Protein AF-0000000080301074 (afdb_homodimer)

Solvent-accessible surface area (backbone atoms only — not comparable to full-atom values): 16314 Å² total; per-residue (Å²): 88,42,33,40,33,36,39,33,42,47,54,54,68,41,55,19,46,42,47,39,45,22,31,29,68,54,21,40,37,35,38,23,38,65,54,59,57,61,82,78,33,65,61,35,42,47,31,40,68,77,34,49,92,52,32,62,74,43,80,25,82,27,65,68,54,43,48,55,52,44,65,72,73,45,62,55,67,33,40,50,38,94,82,30,73,43,51,49,87,71,55,84,56,53,78,39,29,32,46,34,35,32,16,80,90,73,38,51,55,65,75,61,55,65,72,44,57,63,90,32,22,19,20,74,74,26,29,76,93,51,76,80,69,52,60,38,34,48,51,38,36,53,51,51,55,40,37,51,68,59,66,44,70,77,44,87,88,41,33,40,32,36,39,34,41,47,54,55,67,41,56,19,47,40,47,41,44,21,30,27,68,54,22,39,38,36,39,23,38,65,55,59,58,60,82,78,34,66,62,34,42,47,32,38,68,78,33,47,93,52,28,62,74,42,80,25,83,27,66,69,54,43,48,55,52,42,64,74,74,46,63,55,68,32,41,48,37,91,81,28,75,42,51,49,85,73,56,82,57,52,77,39,28,32,47,34,36,32,17,78,89,72,38,50,54,66,76,61,54,67,70,44,57,62,88,31,20,19,20,74,75,25,30,76,94,53,82,75,69,52,61,38,33,47,50,38,35,52,50,51,54,39,36,50,68,60,67,44,70,76,43,88

Sequence (312 aa):
MFRIVLVHPEIPPNTGNVIRLAANTGCALHLVEPLGFSMEDRLLQRAGLDYHEYAPVRRHADWAALRAEADRSGGRRFAFTTRGSRWATEVDWQAGDWLVFGSESAGLPEAVREDFAPDDRVRLPMRPGQRSLNLSNAVAVAVFDAWRRAGFEDAVMFRIVLVHPEIPPNTGNVIRLAANTGCALHLVEPLGFSMEDRLLQRAGLDYHEYAPVRRHADWAALRAEADRSGGRRFAFTTRGSRWATEVDWQAGDWLVFGSESAGLPEAVREDFAPDDRVRLPMRPGQRSLNLSNAVAVAVFDAWRRAGFEDAV

Organism: Piscinibacter sakaiensis (NCBI:txid1547922)

Structure (mmCIF, N/CA/C/O backbone):
data_AF-0000000080301074-model_v1
#
loop_
_entity.id
_entity.type
_entity.pdbx_description
1 polymer "tRNA (cytidine(34)-2'-O)-methyltransferase"
#
loop_
_atom_site.group_PDB
_atom_site.id
_atom_site.type_symbol
_atom_site.label_atom_id
_atom_site.label_alt_id
_atom_site.label_comp_id
_atom_site.label_asym_id
_atom_site.label_entity_id
_atom_site.label_seq_id
_atom_site.pdbx_PDB_ins_code
_atom_site.Cartn_x
_atom_site.Cartn_y
_atom_site.Cartn_z
_atom_site.occupancy
_atom_site.B_iso_or_equiv
_atom_site.auth_seq_id
_atom_site.auth_comp_id
_atom_site.auth_asym_id
_atom_site.auth_atom_id
_atom_site.pdbx_PDB_model_num
ATOM 1 N N . MET A 1 1 ? 8.305 -4.789 -16.891 1 86.44 1 MET A N 1
ATOM 2 C CA . MET A 1 1 ? 7.008 -4.734 -16.219 1 86.44 1 MET A CA 1
ATOM 3 C C . MET A 1 1 ? 6.812 -5.945 -15.32 1 86.44 1 MET A C 1
ATOM 5 O O . MET A 1 1 ? 7.301 -7.039 -15.617 1 86.44 1 MET A O 1
ATOM 9 N N . PHE A 1 2 ? 6.27 -5.816 -14.133 1 96 2 PHE A N 1
ATOM 10 C CA . PHE A 1 2 ? 6.055 -6.887 -13.164 1 96 2 PHE A CA 1
ATOM 11 C C . PHE A 1 2 ? 4.629 -7.422 -13.258 1 96 2 PHE A C 1
ATOM 13 O O . PHE A 1 2 ? 3.746 -6.758 -13.812 1 96 2 PHE A O 1
ATOM 20 N N . ARG A 1 3 ? 4.445 -8.68 -12.859 1 97.31 3 ARG A N 1
ATOM 21 C CA . ARG A 1 3 ? 3.141 -9.336 -12.875 1 97.31 3 ARG A CA 1
ATOM 22 C C . ARG A 1 3 ? 2.633 -9.57 -11.453 1 97.31 3 ARG A C 1
ATOM 24 O O . ARG A 1 3 ? 3.275 -10.266 -10.664 1 97.31 3 ARG A O 1
ATOM 31 N N . ILE A 1 4 ? 1.511 -8.992 -11.195 1 98.38 4 ILE A N 1
ATOM 32 C CA . ILE A 1 4 ? 0.86 -9.18 -9.906 1 98.38 4 ILE A CA 1
ATOM 33 C C . ILE A 1 4 ? -0.131 -10.344 -9.992 1 98.38 4 ILE A C 1
ATOM 35 O O . ILE A 1 4 ? -0.956 -10.391 -10.906 1 98.38 4 ILE A O 1
ATOM 39 N N . VAL A 1 5 ? -0.058 -11.266 -9.07 1 98.81 5 VAL A N 1
ATOM 40 C CA . VAL A 1 5 ? -1.01 -12.367 -9.023 1 98.81 5 VAL A CA 1
ATOM 41 C C . VAL A 1 5 ? -1.748 -12.359 -7.691 1 98.81 5 VAL A C 1
ATOM 43 O O . VAL A 1 5 ? -1.122 -12.375 -6.629 1 98.81 5 VAL A O 1
ATOM 46 N N . LEU A 1 6 ? -3.029 -12.328 -7.746 1 98.75 6 LEU A N 1
ATOM 47 C CA . LEU A 1 6 ? -3.865 -12.555 -6.57 1 98.75 6 LEU A CA 1
ATOM 48 C C . LEU A 1 6 ? -4.539 -13.914 -6.633 1 98.75 6 LEU A C 1
ATOM 50 O O . LEU A 1 6 ? -5.359 -14.172 -7.523 1 98.75 6 LEU A O 1
ATOM 54 N N . VAL A 1 7 ? -4.156 -14.766 -5.699 1 98.88 7 VAL A N 1
ATOM 55 C CA . VAL A 1 7 ? -4.758 -16.094 -5.637 1 98.88 7 VAL A CA 1
ATOM 56 C C . VAL A 1 7 ? -5.973 -16.062 -4.711 1 98.88 7 VAL A C 1
ATOM 58 O O . VAL A 1 7 ? -5.84 -15.836 -3.508 1 98.88 7 VAL A O 1
ATOM 61 N N . HIS A 1 8 ? -7.129 -16.25 -5.242 1 98.62 8 HIS A N 1
ATOM 62 C CA . HIS A 1 8 ? -8.406 -16.344 -4.539 1 98.62 8 HIS A CA 1
ATOM 63 C C . HIS A 1 8 ? -8.695 -15.07 -3.76 1 98.62 8 HIS A C 1
ATOM 65 O O . HIS A 1 8 ? -9.039 -15.125 -2.574 1 98.62 8 HIS A O 1
ATOM 71 N N . PRO A 1 9 ? -8.57 -13.945 -4.395 1 98.12 9 PRO A N 1
ATOM 72 C CA . PRO A 1 9 ? -8.93 -12.734 -3.654 1 98.12 9 PRO A CA 1
ATOM 73 C C . PRO A 1 9 ? -10.406 -12.711 -3.244 1 98.12 9 PRO A C 1
ATOM 75 O O . PRO A 1 9 ? -11.266 -13.195 -3.982 1 98.12 9 PRO A O 1
ATOM 78 N N . GLU A 1 10 ? -10.719 -12.086 -2.062 1 97.38 10 GLU A N 1
ATOM 79 C CA . GLU A 1 10 ? -12.039 -12.242 -1.461 1 97.38 10 GLU A CA 1
ATOM 80 C C . GLU A 1 10 ? -12.766 -10.906 -1.367 1 97.38 10 GLU A C 1
ATOM 82 O O . GLU A 1 10 ? -14 -10.859 -1.354 1 97.38 10 GLU A O 1
ATOM 87 N N . ILE A 1 11 ? -12.055 -9.812 -1.208 1 95.5 11 ILE A N 1
ATOM 88 C CA . ILE A 1 11 ? -12.633 -8.523 -0.857 1 95.5 11 ILE A CA 1
ATOM 89 C C . ILE A 1 11 ? -12.5 -7.562 -2.037 1 95.5 11 ILE A C 1
ATOM 91 O O . ILE A 1 11 ? -11.391 -7.129 -2.375 1 95.5 11 ILE A O 1
ATOM 95 N N . PRO A 1 12 ? -13.586 -7.117 -2.629 1 94.19 12 PRO A N 1
ATOM 96 C CA . PRO A 1 12 ? -13.562 -6.367 -3.887 1 94.19 12 PRO A CA 1
ATOM 97 C C . PRO A 1 12 ? -12.758 -5.078 -3.791 1 94.19 12 PRO A C 1
ATOM 99 O O . PRO A 1 12 ? -11.984 -4.762 -4.699 1 94.19 12 PRO A O 1
ATOM 102 N N . PRO A 1 13 ? -12.852 -4.285 -2.703 1 92.62 13 PRO A N 1
ATOM 103 C CA . PRO A 1 13 ? -12.07 -3.047 -2.625 1 92.62 13 PRO A CA 1
ATOM 104 C C . PRO A 1 13 ? -10.562 -3.289 -2.736 1 92.62 13 PRO A C 1
ATOM 106 O O . PRO A 1 13 ? -9.852 -2.494 -3.352 1 92.62 13 PRO A O 1
ATOM 109 N N . ASN A 1 14 ? -10.07 -4.41 -2.184 1 96.12 14 ASN A N 1
ATOM 110 C CA . ASN A 1 14 ? -8.648 -4.727 -2.299 1 96.12 14 ASN A CA 1
ATOM 111 C C . ASN A 1 14 ? -8.242 -4.965 -3.75 1 96.12 14 ASN A C 1
ATOM 113 O O . ASN A 1 14 ? -7.227 -4.441 -4.211 1 96.12 14 ASN A O 1
ATOM 117 N N . THR A 1 15 ? -9.031 -5.75 -4.418 1 95.81 15 THR A N 1
ATOM 118 C CA . THR A 1 15 ? -8.75 -6.02 -5.824 1 95.81 15 THR A CA 1
ATOM 119 C C . THR A 1 15 ? -8.867 -4.742 -6.652 1 95.81 15 THR A C 1
ATOM 121 O O . THR A 1 15 ? -8.047 -4.488 -7.535 1 95.81 15 THR A O 1
ATOM 124 N N . GLY A 1 16 ? -9.906 -3.904 -6.375 1 93.25 16 GLY A N 1
ATOM 125 C CA . GLY A 1 16 ? -10.016 -2.613 -7.039 1 93.25 16 GLY A CA 1
ATOM 126 C C . GLY A 1 16 ? -8.797 -1.735 -6.844 1 93.25 16 GLY A C 1
ATOM 127 O O . GLY A 1 16 ? -8.305 -1.126 -7.793 1 93.25 16 GLY A O 1
ATOM 128 N N . ASN A 1 17 ? -8.281 -1.664 -5.637 1 95 17 ASN A N 1
ATOM 129 C CA . ASN A 1 17 ? -7.082 -0.893 -5.332 1 95 17 ASN A CA 1
ATOM 130 C C . ASN A 1 17 ? -5.867 -1.424 -6.086 1 95 17 ASN A C 1
ATOM 132 O O . ASN A 1 17 ? -5.004 -0.65 -6.504 1 95 17 ASN A O 1
ATOM 136 N N . VAL A 1 18 ? -5.805 -2.719 -6.238 1 96.5 18 VAL A N 1
ATOM 137 C CA . VAL A 1 18 ? -4.68 -3.322 -6.945 1 96.5 18 VAL A CA 1
ATOM 138 C C . VAL A 1 18 ? -4.797 -3.047 -8.438 1 96.5 18 VAL A C 1
ATOM 140 O O . VAL A 1 18 ? -3.791 -2.838 -9.125 1 96.5 18 VAL A O 1
ATOM 143 N N . ILE A 1 19 ? -6.027 -3.035 -8.961 1 94.38 19 ILE A N 1
ATOM 144 C CA . ILE A 1 19 ? -6.23 -2.646 -10.352 1 94.38 19 ILE A CA 1
ATOM 145 C C . ILE A 1 19 ? -5.684 -1.237 -10.578 1 94.38 19 ILE A C 1
ATOM 147 O O . ILE A 1 19 ? -4.938 -1 -11.531 1 94.38 19 ILE A O 1
ATOM 151 N N . ARG A 1 20 ? -6.039 -0.323 -9.711 1 93.38 20 ARG A N 1
ATOM 152 C CA . ARG A 1 20 ? -5.543 1.047 -9.789 1 93.38 20 ARG A CA 1
ATOM 153 C C . ARG A 1 20 ? -4.02 1.085 -9.68 1 93.38 20 ARG A C 1
ATOM 155 O O . ARG A 1 20 ? -3.357 1.829 -10.406 1 93.38 20 ARG A O 1
ATOM 162 N N . LEU A 1 21 ? -3.479 0.335 -8.789 1 95.56 21 LEU A N 1
ATOM 163 C CA . LEU A 1 21 ? -2.035 0.239 -8.609 1 95.56 21 LEU A CA 1
ATOM 164 C C . LEU A 1 21 ? -1.36 -0.254 -9.883 1 95.56 21 LEU A C 1
ATOM 166 O O . LEU A 1 21 ? -0.336 0.292 -10.305 1 95.56 21 LEU A O 1
ATOM 170 N N . ALA A 1 22 ? -1.9 -1.319 -10.438 1 95.06 22 ALA A N 1
ATOM 171 C CA . ALA A 1 22 ? -1.354 -1.87 -11.68 1 95.06 22 ALA A CA 1
ATOM 172 C C . ALA A 1 22 ? -1.328 -0.817 -12.781 1 95.06 22 ALA A C 1
ATOM 174 O O . ALA A 1 22 ? -0.34 -0.696 -13.508 1 95.06 22 ALA A O 1
ATOM 175 N N . ALA A 1 23 ? -2.348 -0.042 -12.898 1 92.94 23 ALA A N 1
ATOM 176 C CA . ALA A 1 23 ? -2.412 1.032 -13.883 1 92.94 23 ALA A CA 1
ATOM 177 C C . ALA A 1 23 ? -1.348 2.092 -13.609 1 92.94 23 ALA A C 1
ATOM 179 O O . ALA A 1 23 ? -0.684 2.566 -14.531 1 92.94 23 ALA A O 1
ATOM 180 N N . ASN A 1 24 ? -1.141 2.404 -12.375 1 93.19 24 ASN A N 1
ATOM 181 C CA . ASN A 1 24 ? -0.208 3.447 -11.961 1 93.19 24 ASN A CA 1
ATOM 182 C C . ASN A 1 24 ? 1.241 3.016 -12.164 1 93.19 24 ASN A C 1
ATOM 184 O O . ASN A 1 24 ? 2.133 3.857 -12.289 1 93.19 24 ASN A O 1
ATOM 188 N N . THR A 1 25 ? 1.488 1.729 -12.188 1 94.62 25 THR A N 1
ATOM 189 C CA . THR A 1 25 ? 2.869 1.261 -12.188 1 94.62 25 THR A CA 1
ATOM 190 C C . THR A 1 25 ? 3.199 0.544 -13.5 1 94.62 25 THR A C 1
ATOM 192 O O . THR A 1 25 ? 4.359 0.216 -13.758 1 94.62 25 THR A O 1
ATOM 195 N N . GLY A 1 26 ? 2.15 0.248 -14.258 1 92.06 26 GLY A N 1
ATOM 196 C CA . GLY A 1 26 ? 2.352 -0.449 -15.516 1 92.06 26 GLY A CA 1
ATOM 197 C C . GLY A 1 26 ? 2.42 -1.956 -15.359 1 92.06 26 GLY A C 1
ATOM 198 O O . GLY A 1 26 ? 2.768 -2.668 -16.297 1 92.06 26 GLY A O 1
ATOM 199 N N . CYS A 1 27 ? 2.078 -2.475 -14.219 1 94.94 27 CYS A N 1
ATOM 200 C CA . CYS A 1 27 ? 2.096 -3.912 -13.969 1 94.94 27 CYS A CA 1
ATOM 201 C C . CYS A 1 27 ? 0.892 -4.59 -14.617 1 94.94 27 CYS A C 1
ATOM 203 O O . CYS A 1 27 ? -0.145 -3.959 -14.82 1 94.94 27 CYS A O 1
ATOM 205 N N . ALA A 1 28 ? 1.056 -5.84 -14.945 1 94.94 28 ALA A N 1
ATOM 206 C CA . ALA A 1 28 ? -0.089 -6.684 -15.289 1 94.94 28 ALA A CA 1
ATOM 207 C C . ALA A 1 28 ? -0.696 -7.316 -14.039 1 94.94 28 ALA A C 1
ATOM 209 O O . ALA A 1 28 ? 0.018 -7.625 -13.086 1 94.94 28 ALA A O 1
ATOM 210 N N . LEU A 1 29 ? -2.006 -7.504 -14.117 1 96.62 29 LEU A N 1
ATOM 211 C CA . LEU A 1 29 ? -2.697 -8.117 -12.992 1 96.62 29 LEU A CA 1
ATOM 212 C C . LEU A 1 29 ? -3.365 -9.422 -13.406 1 96.62 29 LEU A C 1
ATOM 214 O O . LEU A 1 29 ? -4.074 -9.469 -14.414 1 96.62 29 LEU A O 1
ATOM 218 N N . HIS A 1 30 ? -3.098 -10.461 -12.625 1 97.44 30 HIS A N 1
ATOM 219 C CA . HIS A 1 30 ? -3.695 -11.773 -12.797 1 97.44 30 HIS A CA 1
ATOM 220 C C . HIS A 1 30 ? -4.523 -12.172 -11.578 1 97.44 30 HIS A C 1
ATOM 222 O O . HIS A 1 30 ? -4.051 -12.078 -10.445 1 97.44 30 HIS A O 1
ATOM 228 N N . LEU A 1 31 ? -5.734 -12.578 -11.852 1 97.75 31 LEU A N 1
ATOM 229 C CA . LEU A 1 31 ? -6.621 -13.07 -10.805 1 97.75 31 LEU A CA 1
ATOM 230 C C . LEU A 1 31 ? -6.867 -14.57 -10.961 1 97.75 31 LEU A C 1
ATOM 232 O O . LEU A 1 31 ? -7.297 -15.023 -12.016 1 97.75 31 LEU A O 1
ATOM 236 N N . VAL A 1 32 ? -6.598 -15.281 -9.906 1 98.69 32 VAL A N 1
ATOM 237 C CA . VAL A 1 32 ? -6.812 -16.734 -9.93 1 98.69 32 VAL A CA 1
ATOM 238 C C . VAL A 1 32 ? -8.109 -17.062 -9.195 1 98.69 32 VAL A C 1
ATOM 240 O O . VAL A 1 32 ? -8.289 -16.688 -8.031 1 98.69 32 VAL A O 1
ATOM 243 N N . GLU A 1 33 ? -9 -17.766 -9.805 1 97.81 33 GLU A N 1
ATOM 244 C CA . GLU A 1 33 ? -10.258 -18.203 -9.211 1 97.81 33 GLU A CA 1
ATOM 245 C C . GLU A 1 33 ? -10.031 -19.297 -8.172 1 97.81 33 GLU A C 1
ATOM 247 O O . GLU A 1 33 ? -9.016 -20 -8.219 1 97.81 33 GLU A O 1
ATOM 252 N N . PRO A 1 34 ? -11.039 -19.391 -7.23 1 97.94 34 PRO A N 1
ATOM 253 C CA . PRO A 1 34 ? -12.297 -18.656 -7.133 1 97.94 34 PRO A CA 1
ATOM 254 C C . PRO A 1 34 ? -12.117 -17.25 -6.562 1 97.94 34 PRO A C 1
ATOM 256 O O . PRO A 1 34 ? -11.258 -17.031 -5.703 1 97.94 34 PRO A O 1
ATOM 259 N N . LEU A 1 35 ? -12.883 -16.344 -7.055 1 97.06 35 LEU A N 1
ATOM 260 C CA . LEU A 1 35 ? -12.977 -15 -6.504 1 97.06 35 LEU A CA 1
ATOM 261 C C . LEU A 1 35 ? -14.094 -14.906 -5.469 1 97.06 35 LEU A C 1
ATOM 263 O O . LEU A 1 35 ? -15.156 -15.5 -5.645 1 97.06 35 LEU A O 1
ATOM 267 N N . GLY A 1 36 ? -13.852 -14.273 -4.422 1 96.25 36 GLY A N 1
ATOM 268 C CA . GLY A 1 36 ? -14.883 -14.094 -3.416 1 96.25 36 GLY A CA 1
ATOM 269 C C . GLY A 1 36 ? -15.906 -13.039 -3.799 1 96.25 36 GLY A C 1
ATOM 270 O O . GLY A 1 36 ? -16.672 -12.578 -2.955 1 96.25 36 GLY A O 1
ATOM 271 N N . PHE A 1 37 ? -15.875 -12.555 -5.004 1 94.69 37 PHE A N 1
ATOM 272 C CA . PHE A 1 37 ? -16.75 -11.508 -5.516 1 94.69 37 PHE A CA 1
ATOM 273 C C . PHE A 1 37 ? -17 -11.695 -7.008 1 94.69 37 PHE A C 1
ATOM 275 O O . PHE A 1 37 ? -16.359 -12.523 -7.652 1 94.69 37 PHE A O 1
ATOM 282 N N . SER A 1 38 ? -17.969 -10.938 -7.48 1 91.75 38 SER A N 1
ATOM 283 C CA . SER A 1 38 ? -18.219 -10.875 -8.922 1 91.75 38 SER A CA 1
ATOM 284 C C . SER A 1 38 ? -17.422 -9.742 -9.562 1 91.75 38 SER A C 1
ATOM 286 O O . SER A 1 38 ? -17.297 -8.656 -8.992 1 91.75 38 SER A O 1
ATOM 288 N N . MET A 1 39 ? -16.891 -10.016 -10.742 1 86.38 39 MET A N 1
ATOM 289 C CA . MET A 1 39 ? -16.172 -8.977 -11.469 1 86.38 39 MET A CA 1
ATOM 290 C C . MET A 1 39 ? -17.109 -7.848 -11.883 1 86.38 39 MET A C 1
ATOM 292 O O . MET A 1 39 ? -16.641 -6.773 -12.281 1 86.38 39 MET A O 1
ATOM 296 N N . GLU A 1 40 ? -18.375 -8.094 -11.75 1 84.12 40 GLU A N 1
ATOM 297 C CA . GLU A 1 40 ? -19.375 -7.066 -12.031 1 84.12 40 GLU A CA 1
ATOM 298 C C . GLU A 1 40 ? -19.641 -6.199 -10.805 1 84.12 40 GLU A C 1
ATOM 300 O O . GLU A 1 40 ? -20.453 -5.27 -10.867 1 84.12 40 GLU A O 1
ATOM 305 N N . ASP A 1 41 ? -18.906 -6.547 -9.891 1 84.5 41 ASP A N 1
ATOM 306 C CA . ASP A 1 41 ? -19.016 -5.715 -8.695 1 84.5 41 ASP A CA 1
ATOM 307 C C . ASP A 1 41 ? -18.734 -4.25 -9.016 1 84.5 41 ASP A C 1
ATOM 309 O O . ASP A 1 41 ? -17.75 -3.939 -9.695 1 84.5 41 ASP A O 1
ATOM 313 N N . ARG A 1 42 ? -19.578 -3.379 -8.602 1 78.12 42 ARG A N 1
ATOM 314 C CA . ARG A 1 42 ? -19.531 -1.952 -8.906 1 78.12 42 ARG A CA 1
ATOM 315 C C . ARG A 1 42 ? -18.172 -1.36 -8.547 1 78.12 42 ARG A C 1
ATOM 317 O O . ARG A 1 42 ? -17.656 -0.498 -9.266 1 78.12 42 ARG A O 1
ATOM 324 N N . LEU A 1 43 ? -17.641 -1.822 -7.426 1 75.69 43 LEU A N 1
ATOM 325 C CA . LEU A 1 43 ? -16.359 -1.293 -6.973 1 75.69 43 LEU A CA 1
ATOM 326 C C . LEU A 1 43 ? -15.242 -1.644 -7.961 1 75.69 43 LEU A C 1
ATOM 328 O O . LEU A 1 43 ? -14.359 -0.825 -8.219 1 75.69 43 LEU A O 1
ATOM 332 N N . LEU A 1 44 ? -15.32 -2.832 -8.453 1 80.94 44 LEU A N 1
ATOM 333 C CA . LEU A 1 44 ? -14.32 -3.275 -9.414 1 80.94 44 LEU A CA 1
ATOM 334 C C . LEU A 1 44 ? -14.539 -2.605 -10.766 1 80.94 44 LEU A C 1
ATOM 336 O O . LEU A 1 44 ? -13.57 -2.211 -11.43 1 80.94 44 LEU A O 1
ATOM 340 N N . GLN A 1 45 ? -15.773 -2.455 -11.086 1 80 45 GLN A N 1
ATOM 341 C CA . GLN A 1 45 ? -16.094 -1.781 -12.344 1 80 45 GLN A CA 1
ATOM 342 C C . GLN A 1 45 ? -15.594 -0.339 -12.336 1 80 45 GLN A C 1
ATOM 344 O O . GLN A 1 45 ? -15.047 0.138 -13.328 1 80 45 GLN A O 1
ATOM 349 N N . ARG A 1 46 ? -15.758 0.264 -11.266 1 80.81 46 ARG A N 1
ATOM 350 C CA . ARG A 1 46 ? -15.297 1.644 -11.148 1 80.81 46 ARG A CA 1
ATOM 351 C C . ARG A 1 46 ? -13.781 1.728 -11.297 1 80.81 46 ARG A C 1
ATOM 353 O O . ARG A 1 46 ? -13.266 2.561 -12.047 1 80.81 46 ARG A O 1
ATOM 360 N N . ALA A 1 47 ? -13.156 0.901 -10.555 1 79.38 47 ALA A N 1
ATOM 361 C CA . ALA A 1 47 ? -11.695 0.874 -10.641 1 79.38 47 ALA A CA 1
ATOM 362 C C . ALA A 1 47 ? -11.234 0.618 -12.07 1 79.38 47 ALA A C 1
ATOM 364 O O . ALA A 1 47 ? -10.289 1.258 -12.547 1 79.38 47 ALA A O 1
ATOM 365 N N . GLY A 1 48 ? -11.859 -0.341 -12.688 1 75.56 48 GLY A N 1
ATOM 366 C CA . GLY A 1 48 ? -11.555 -0.648 -14.078 1 75.56 48 GLY A CA 1
ATOM 367 C C . GLY A 1 48 ? -11.836 0.509 -15.016 1 75.56 48 GLY A C 1
ATOM 368 O O . GLY A 1 48 ? -11.039 0.789 -15.914 1 75.56 48 GLY A O 1
ATOM 369 N N . LEU A 1 49 ? -12.977 1.19 -14.836 1 76.12 49 LEU A N 1
ATOM 370 C CA . LEU A 1 49 ? -13.375 2.326 -15.664 1 76.12 49 LEU A CA 1
ATOM 371 C C . LEU A 1 49 ? -12.398 3.484 -15.508 1 76.12 49 LEU A C 1
ATOM 373 O O . LEU A 1 49 ? -12.031 4.133 -16.484 1 76.12 49 LEU A O 1
ATOM 377 N N . ASP A 1 50 ? -12.016 3.619 -14.328 1 75.44 50 ASP A N 1
ATOM 378 C CA . ASP A 1 50 ? -11.148 4.754 -14.031 1 75.44 50 ASP A CA 1
ATOM 379 C C . ASP A 1 50 ? -9.75 4.543 -14.617 1 75.44 50 ASP A C 1
ATOM 381 O O . ASP A 1 50 ? -9.047 5.508 -14.93 1 75.44 50 ASP A O 1
ATOM 385 N N . TYR A 1 51 ? -9.453 3.223 -14.766 1 71.38 51 TYR A N 1
ATOM 386 C CA . TYR A 1 51 ? -8.07 2.934 -15.125 1 71.38 51 TYR A CA 1
ATOM 387 C C . TYR A 1 51 ? -8.008 1.988 -16.328 1 71.38 51 TYR A C 1
ATOM 389 O O . TYR A 1 51 ? -6.969 1.386 -16.594 1 71.38 51 TYR A O 1
ATOM 397 N N . HIS A 1 52 ? -9.211 1.631 -16.844 1 61.78 52 HIS A N 1
ATOM 398 C CA . HIS A 1 52 ? -9.43 0.594 -17.859 1 61.78 52 HIS A CA 1
ATOM 399 C C . HIS A 1 52 ? -8.367 0.66 -18.953 1 61.78 52 HIS A C 1
ATOM 401 O O . HIS A 1 52 ? -7.926 -0.375 -19.453 1 61.78 52 HIS A O 1
ATOM 407 N N . GLU A 1 53 ? -8.109 1.722 -19.281 1 59.53 53 GLU A N 1
ATOM 408 C CA . GLU A 1 53 ? -7.262 1.776 -20.469 1 59.53 53 GLU A CA 1
ATOM 409 C C . GLU A 1 53 ? -5.863 1.245 -20.172 1 59.53 53 GLU A C 1
ATOM 411 O O . GLU A 1 53 ? -5.113 0.905 -21.094 1 59.53 53 GLU A O 1
ATOM 416 N N . TYR A 1 54 ? -5.605 0.892 -18.844 1 55.78 54 TYR A N 1
ATOM 417 C CA . TYR A 1 54 ? -4.152 0.842 -18.703 1 55.78 54 TYR A CA 1
ATOM 418 C C . TYR A 1 54 ? -3.713 -0.452 -18.031 1 55.78 54 TYR A C 1
ATOM 420 O O . TYR A 1 54 ? -2.537 -0.819 -18.094 1 55.78 54 TYR A O 1
ATOM 428 N N . ALA A 1 55 ? -4.73 -1.185 -17.328 1 62.06 55 ALA A N 1
ATOM 429 C CA . ALA A 1 55 ? -4.133 -2.375 -16.734 1 62.06 55 ALA A CA 1
ATOM 430 C C . ALA A 1 55 ? -4.863 -3.639 -17.188 1 62.06 55 ALA A C 1
ATOM 432 O O . ALA A 1 55 ? -6.062 -3.785 -16.938 1 62.06 55 ALA A O 1
ATOM 433 N N . PRO A 1 56 ? -4.184 -4.43 -18.031 1 74.69 56 PRO A N 1
ATOM 434 C CA . PRO A 1 56 ? -4.758 -5.73 -18.375 1 74.69 56 PRO A CA 1
ATOM 435 C C . PRO A 1 56 ? -5.02 -6.609 -17.156 1 74.69 56 PRO A C 1
ATOM 437 O O . PRO A 1 56 ? -4.121 -6.824 -16.344 1 74.69 56 PRO A O 1
ATOM 440 N N . VAL A 1 57 ? -6.258 -6.816 -16.844 1 90.5 57 VAL A N 1
ATOM 441 C CA . VAL A 1 57 ? -6.613 -7.805 -15.836 1 90.5 57 VAL A CA 1
ATOM 442 C C . VAL A 1 57 ? -6.926 -9.141 -16.5 1 90.5 57 VAL A C 1
ATOM 444 O O . VAL A 1 57 ? -7.805 -9.219 -17.359 1 90.5 57 VAL A O 1
ATOM 447 N N . ARG A 1 58 ? -6.176 -10.141 -16.156 1 94.12 58 ARG A N 1
ATOM 448 C CA . ARG A 1 58 ? -6.395 -11.492 -16.672 1 94.12 58 ARG A CA 1
ATOM 449 C C . ARG A 1 58 ? -6.91 -12.414 -15.578 1 94.12 58 ARG A C 1
ATOM 451 O O . ARG A 1 58 ? -6.41 -12.398 -14.453 1 94.12 58 ARG A O 1
ATOM 458 N N . ARG A 1 59 ? -7.852 -13.211 -16.031 1 95.69 59 ARG A N 1
ATOM 459 C CA . ARG A 1 59 ? -8.422 -14.172 -15.086 1 95.69 59 ARG A CA 1
ATOM 460 C C . ARG A 1 59 ? -8.023 -15.602 -15.445 1 95.69 59 ARG A C 1
ATOM 462 O O . ARG A 1 59 ? -7.98 -15.961 -16.625 1 95.69 59 ARG A O 1
ATOM 469 N N . HIS A 1 60 ? -7.754 -16.359 -14.414 1 98.12 60 HIS A N 1
ATOM 470 C CA . HIS A 1 60 ? -7.391 -17.766 -14.562 1 98.12 60 HIS A CA 1
ATOM 471 C C . HIS A 1 60 ? -8.328 -18.672 -13.766 1 98.12 60 HIS A C 1
ATOM 473 O O . HIS A 1 60 ? -8.656 -18.359 -12.617 1 98.12 60 HIS A O 1
ATOM 479 N N . ALA A 1 61 ? -8.75 -19.797 -14.359 1 98.25 61 ALA A N 1
ATOM 480 C CA . ALA A 1 61 ? -9.734 -20.688 -13.75 1 98.25 61 ALA A CA 1
ATOM 481 C C . ALA A 1 61 ? -9.203 -21.281 -12.453 1 98.25 61 ALA A C 1
ATOM 483 O O . ALA A 1 61 ? -9.977 -21.609 -11.555 1 98.25 61 ALA A O 1
ATOM 484 N N . ASP A 1 62 ? -7.938 -21.5 -12.445 1 98.38 62 ASP A N 1
ATOM 485 C CA . ASP A 1 62 ? -7.281 -22.047 -11.273 1 98.38 62 ASP A CA 1
ATOM 486 C C . ASP A 1 62 ? -5.773 -21.797 -11.312 1 98.38 62 ASP A C 1
ATOM 488 O O . ASP A 1 62 ? -5.273 -21.141 -12.227 1 98.38 62 ASP A O 1
ATOM 492 N N . TRP A 1 63 ? -5.066 -22.219 -10.242 1 98.56 63 TRP A N 1
ATOM 493 C CA . TRP A 1 63 ? -3.625 -22.031 -10.125 1 98.56 63 TRP A CA 1
ATOM 494 C C . TRP A 1 63 ? -2.889 -22.719 -11.266 1 98.56 63 TRP A C 1
ATOM 496 O O . TRP A 1 63 ? -1.924 -22.172 -11.812 1 98.56 63 TRP A O 1
ATOM 506 N N . ALA A 1 64 ? -3.346 -23.906 -11.602 1 98.44 64 ALA A N 1
ATOM 507 C CA . ALA A 1 64 ? -2.709 -24.641 -12.688 1 98.44 64 ALA A CA 1
ATOM 508 C C . ALA A 1 64 ? -2.754 -23.844 -13.992 1 98.44 64 ALA A C 1
ATOM 510 O O . ALA A 1 64 ? -1.784 -23.844 -14.75 1 98.44 64 ALA A O 1
ATOM 511 N N . ALA A 1 65 ? -3.859 -23.234 -14.281 1 98.56 65 ALA A N 1
ATOM 512 C CA . ALA A 1 65 ? -4.004 -22.406 -15.477 1 98.56 65 ALA A CA 1
ATOM 5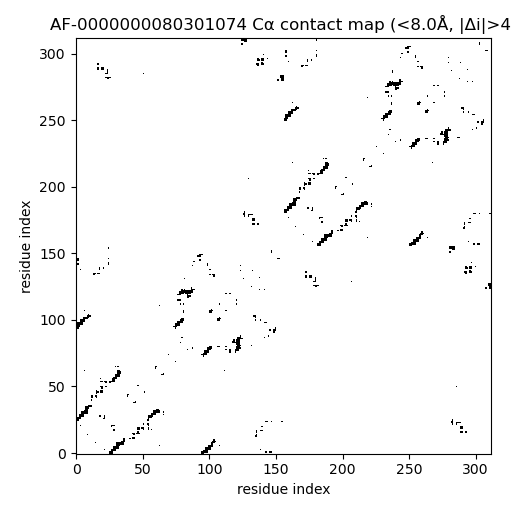13 C C . ALA A 1 65 ? -3.041 -21.234 -15.445 1 98.56 65 ALA A C 1
ATOM 515 O O . ALA A 1 65 ? -2.416 -20.906 -16.453 1 98.56 65 ALA A O 1
ATOM 516 N N . LEU A 1 66 ? -2.918 -20.547 -14.312 1 98.56 66 LEU A N 1
ATOM 517 C CA . LEU A 1 66 ? -1.965 -19.453 -14.156 1 98.56 66 LEU A CA 1
ATOM 518 C C . LEU A 1 66 ? -0.537 -19.938 -14.375 1 98.56 66 LEU A C 1
ATOM 520 O O . LEU A 1 66 ? 0.247 -19.297 -15.07 1 98.56 66 LEU A O 1
ATOM 524 N N . ARG A 1 67 ? -0.233 -21.047 -13.75 1 97.88 67 ARG A N 1
ATOM 525 C CA . ARG A 1 67 ? 1.108 -21.609 -13.859 1 97.88 67 ARG A CA 1
ATOM 526 C C . ARG A 1 67 ? 1.47 -21.875 -15.32 1 97.88 67 ARG A C 1
ATOM 528 O O . ARG A 1 67 ? 2.588 -21.578 -15.75 1 97.88 67 ARG A O 1
ATOM 535 N N . ALA A 1 68 ? 0.565 -22.453 -16.016 1 97.94 68 ALA A N 1
ATOM 536 C CA . ALA A 1 68 ? 0.793 -22.734 -17.438 1 97.94 68 ALA A CA 1
ATOM 537 C C . ALA A 1 68 ? 1.11 -21.469 -18.219 1 97.94 68 ALA A C 1
ATOM 539 O O . ALA A 1 68 ? 2.033 -21.438 -19.031 1 97.94 68 ALA A O 1
ATOM 540 N N . GLU A 1 69 ? 0.317 -20.453 -17.969 1 96.56 69 GLU A N 1
ATOM 541 C CA . GLU A 1 69 ? 0.565 -19.156 -18.609 1 96.56 69 GLU A CA 1
ATOM 542 C C . GLU A 1 69 ? 1.927 -18.594 -18.219 1 96.56 69 GLU A C 1
ATOM 544 O O . GLU A 1 69 ? 2.656 -18.062 -19.062 1 96.56 69 GLU A O 1
ATOM 549 N N . ALA A 1 70 ? 2.252 -18.625 -16.938 1 96.75 70 ALA A N 1
ATOM 550 C CA . ALA A 1 70 ? 3.521 -18.109 -16.422 1 96.75 70 ALA A CA 1
ATOM 551 C C . ALA A 1 70 ? 4.699 -18.859 -17.031 1 96.75 70 ALA A C 1
ATOM 553 O O . ALA A 1 70 ? 5.727 -18.266 -17.359 1 96.75 70 ALA A O 1
ATOM 554 N N . ASP A 1 71 ? 4.535 -20.172 -17.203 1 96.94 71 ASP A N 1
ATOM 555 C CA . ASP A 1 71 ? 5.574 -21 -17.812 1 96.94 71 ASP A CA 1
ATOM 556 C C . ASP A 1 71 ? 5.84 -20.547 -19.25 1 96.94 71 ASP A C 1
ATOM 558 O O . ASP A 1 71 ? 6.992 -20.516 -19.703 1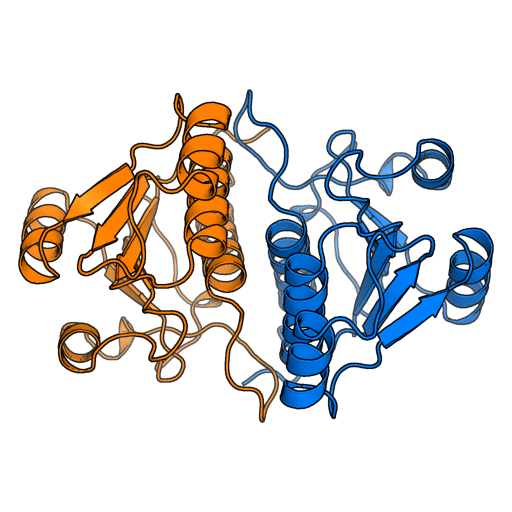 96.94 71 ASP A O 1
ATOM 562 N N . ARG A 1 72 ? 4.84 -20.203 -19.953 1 96.56 72 ARG A N 1
ATOM 563 C CA . ARG A 1 72 ? 4.953 -19.781 -21.344 1 96.56 72 ARG A CA 1
ATOM 564 C C . ARG A 1 72 ? 5.578 -18.391 -21.453 1 96.56 72 ARG A C 1
ATOM 566 O O . ARG A 1 72 ? 6.379 -18.125 -22.344 1 96.56 72 ARG A O 1
ATOM 573 N N . SER A 1 73 ? 5.219 -17.516 -20.562 1 95.06 73 SER A N 1
ATOM 574 C CA . SER A 1 73 ? 5.641 -16.109 -20.594 1 95.06 73 SER A CA 1
ATOM 575 C C . SER A 1 73 ? 7.059 -15.945 -20.062 1 95.06 73 SER A C 1
ATOM 577 O O . SER A 1 73 ? 7.738 -14.969 -20.375 1 95.06 73 SER A O 1
ATOM 579 N N . GLY A 1 74 ? 7.453 -16.875 -19.109 1 96.38 74 GLY A N 1
ATOM 580 C CA . GLY A 1 74 ? 8.758 -16.797 -18.469 1 96.38 74 GLY A CA 1
ATOM 581 C C . GLY A 1 74 ? 8.766 -15.867 -17.266 1 96.38 74 GLY A C 1
ATOM 582 O O . GLY A 1 74 ? 7.711 -15.414 -16.812 1 96.38 74 GLY A O 1
ATOM 583 N N . GLY A 1 75 ? 9.969 -15.703 -16.625 1 95.88 75 GLY A N 1
ATOM 584 C CA . GLY A 1 75 ? 10.125 -14.883 -15.438 1 95.88 75 GLY A CA 1
ATOM 585 C C . GLY A 1 75 ? 10.117 -15.695 -14.156 1 95.88 75 GLY A C 1
ATOM 586 O O . GLY A 1 75 ? 9.57 -16.797 -14.109 1 95.88 75 GLY A O 1
ATOM 587 N N . ARG A 1 76 ? 10.758 -15.148 -13.219 1 97.62 76 ARG A N 1
ATOM 588 C CA . ARG A 1 76 ? 10.773 -15.797 -11.914 1 97.62 76 ARG A CA 1
ATOM 589 C C . ARG A 1 76 ? 9.484 -15.508 -11.141 1 97.62 76 ARG A C 1
ATOM 591 O O . ARG A 1 76 ? 8.836 -14.484 -11.375 1 97.62 76 ARG A O 1
ATOM 598 N N . ARG A 1 77 ? 9.094 -16.469 -10.297 1 98.44 77 ARG A N 1
ATOM 599 C CA . ARG A 1 77 ? 7.895 -16.312 -9.477 1 98.44 77 ARG A CA 1
ATOM 600 C C . ARG A 1 77 ? 8.242 -16.344 -7.992 1 98.44 77 ARG A C 1
ATOM 602 O O . ARG A 1 77 ? 9.078 -17.125 -7.551 1 98.44 77 ARG A O 1
ATOM 609 N N . PHE A 1 78 ? 7.609 -15.461 -7.254 1 98.69 78 PHE A N 1
ATOM 610 C CA . PHE A 1 78 ? 7.832 -15.359 -5.816 1 98.69 78 PHE A CA 1
ATOM 611 C C . PHE A 1 78 ? 6.508 -15.367 -5.059 1 98.69 78 PHE A C 1
ATOM 613 O O . PHE A 1 78 ? 5.582 -14.633 -5.406 1 98.69 78 PHE A O 1
ATOM 620 N N . ALA A 1 79 ? 6.426 -16.203 -4.066 1 98.75 79 ALA A N 1
ATOM 621 C CA . ALA A 1 79 ? 5.242 -16.281 -3.215 1 98.75 79 ALA A CA 1
ATOM 622 C C . ALA A 1 79 ? 5.395 -15.391 -1.987 1 98.75 79 ALA A C 1
ATOM 624 O O . ALA A 1 79 ? 6.332 -15.555 -1.203 1 98.75 79 ALA A O 1
ATOM 625 N N . PHE A 1 80 ? 4.52 -14.469 -1.833 1 98.44 80 PHE A N 1
ATOM 626 C CA . PHE A 1 80 ? 4.477 -13.656 -0.621 1 98.44 80 PHE A CA 1
ATOM 627 C C . PHE A 1 80 ? 3.68 -14.359 0.471 1 98.44 80 PHE A C 1
ATOM 629 O O . PHE A 1 80 ? 2.492 -14.648 0.295 1 98.44 80 PHE A O 1
ATOM 636 N N . THR A 1 81 ? 4.289 -14.633 1.574 1 96.12 81 THR A N 1
ATOM 637 C CA . THR A 1 81 ? 3.688 -15.359 2.691 1 96.12 81 THR A CA 1
ATOM 638 C C . THR A 1 81 ? 4.391 -15.008 4 1 96.12 81 THR A C 1
ATOM 640 O O . THR A 1 81 ? 5.594 -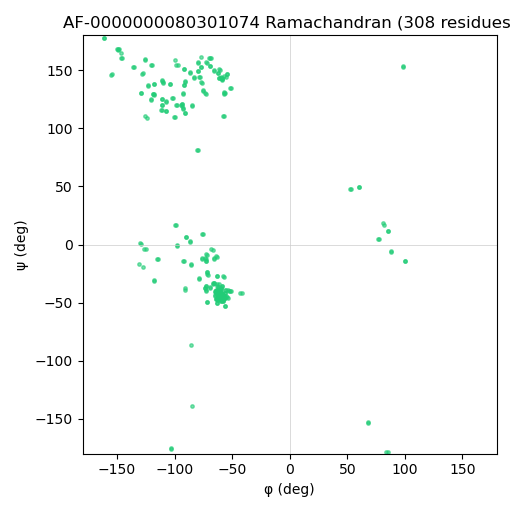14.734 4.012 1 96.12 81 THR A O 1
ATOM 643 N N . THR A 1 82 ? 3.652 -14.977 5.105 1 89.88 82 THR A N 1
ATOM 644 C CA . THR A 1 82 ? 4.234 -14.711 6.414 1 89.88 82 THR A CA 1
ATOM 645 C C . THR A 1 82 ? 5.223 -15.805 6.805 1 89.88 82 THR A C 1
ATOM 647 O O . THR A 1 82 ? 6.012 -15.633 7.734 1 89.88 82 THR A O 1
ATOM 650 N N . ARG A 1 83 ? 5.211 -16.891 6.02 1 89.31 83 ARG A N 1
ATOM 651 C CA . ARG A 1 83 ? 6.105 -18.016 6.277 1 89.31 83 ARG A CA 1
ATOM 652 C C . ARG A 1 83 ? 7.328 -17.953 5.371 1 89.31 83 ARG A C 1
ATOM 654 O O . ARG A 1 83 ? 8.016 -18.969 5.184 1 89.31 83 ARG A O 1
ATOM 661 N N . GLY A 1 84 ? 7.535 -16.828 4.816 1 93.06 84 GLY A N 1
ATOM 662 C CA . GLY A 1 84 ? 8.664 -16.688 3.91 1 93.06 84 GLY A CA 1
ATOM 663 C C . GLY A 1 84 ? 10.008 -16.828 4.602 1 93.06 84 GLY A C 1
ATOM 664 O O . GLY A 1 84 ? 10.156 -16.453 5.766 1 93.06 84 GLY A O 1
ATOM 665 N N . SER A 1 85 ? 10.945 -17.312 3.865 1 92 85 SER A N 1
ATOM 666 C CA . SER A 1 85 ? 12.266 -17.641 4.395 1 92 85 SER A CA 1
ATOM 667 C C . SER A 1 85 ? 13.18 -16.422 4.395 1 92 85 SER A C 1
ATOM 669 O O . SER A 1 85 ? 14.242 -16.438 5.027 1 92 85 SER A O 1
ATOM 671 N N . ARG A 1 86 ? 12.805 -15.414 3.625 1 95.06 86 ARG A N 1
ATOM 672 C CA . ARG A 1 86 ? 13.578 -14.18 3.568 1 95.06 86 ARG A CA 1
ATOM 673 C C . ARG A 1 86 ? 12.68 -12.977 3.299 1 95.06 86 ARG A C 1
ATOM 675 O O . ARG A 1 86 ? 11.508 -13.141 2.936 1 95.06 86 ARG A O 1
ATOM 682 N N . TRP A 1 87 ? 13.273 -11.797 3.492 1 96.94 87 TRP A N 1
ATOM 683 C CA . TRP A 1 87 ? 12.516 -10.586 3.199 1 96.94 87 TRP A CA 1
ATOM 684 C C . TRP A 1 87 ? 12.445 -10.344 1.695 1 96.94 87 TRP A C 1
ATOM 686 O O . TRP A 1 87 ? 13.422 -10.539 0.978 1 96.94 87 TRP A O 1
ATOM 696 N N . ALA A 1 88 ? 11.297 -9.93 1.254 1 97.62 88 ALA A N 1
ATOM 697 C CA . ALA A 1 88 ? 11.109 -9.547 -0.144 1 97.62 88 ALA A CA 1
ATOM 698 C C . ALA A 1 88 ? 12.094 -8.445 -0.547 1 97.62 88 ALA A C 1
ATOM 700 O O . ALA A 1 88 ? 12.492 -8.359 -1.71 1 97.62 88 ALA A O 1
ATOM 701 N N . THR A 1 89 ? 12.531 -7.625 0.399 1 95.5 89 THR A N 1
ATOM 702 C CA . THR A 1 89 ? 13.406 -6.492 0.13 1 95.5 89 THR A CA 1
ATOM 703 C C . THR A 1 89 ? 14.82 -6.965 -0.197 1 95.5 89 THR A C 1
ATOM 705 O O . THR A 1 89 ? 15.648 -6.18 -0.659 1 95.5 89 THR A O 1
ATOM 708 N N . GLU A 1 90 ? 15.078 -8.227 -0.028 1 95.88 90 GLU A N 1
ATOM 709 C CA . GLU A 1 90 ? 16.375 -8.812 -0.332 1 95.88 90 GLU A CA 1
ATOM 710 C C . GLU A 1 90 ? 16.422 -9.359 -1.756 1 95.88 90 GLU A C 1
ATOM 712 O O . GLU A 1 90 ? 17.484 -9.703 -2.264 1 95.88 90 GLU A O 1
ATOM 717 N N . VAL A 1 91 ? 15.312 -9.469 -2.312 1 97.19 91 VAL A N 1
ATOM 718 C CA . VAL A 1 91 ? 15.227 -10.023 -3.662 1 97.19 91 VAL A CA 1
ATOM 719 C C . VAL A 1 91 ? 15.742 -9 -4.672 1 97.19 91 VAL A C 1
ATOM 721 O O . VAL A 1 91 ? 15.398 -7.812 -4.594 1 97.19 91 VAL A O 1
ATOM 724 N N . ASP A 1 92 ? 16.609 -9.391 -5.523 1 97.06 92 ASP A N 1
ATOM 725 C CA . ASP A 1 92 ? 17.016 -8.555 -6.656 1 97.06 92 ASP A CA 1
ATOM 726 C C . ASP A 1 92 ? 15.992 -8.633 -7.785 1 97.06 92 ASP A C 1
ATOM 728 O O . ASP A 1 92 ? 16.203 -9.32 -8.781 1 97.06 92 ASP A O 1
ATOM 732 N N . TRP A 1 93 ? 14.977 -7.922 -7.676 1 97.88 93 TRP A N 1
ATOM 733 C CA . TRP A 1 93 ? 13.844 -7.965 -8.594 1 97.88 93 TRP A CA 1
ATOM 734 C C . TRP A 1 93 ? 14.281 -7.66 -10.016 1 97.88 93 TRP A C 1
ATOM 736 O O . TRP A 1 93 ? 15.125 -6.789 -10.242 1 97.88 93 TRP A O 1
ATOM 746 N N . GLN A 1 94 ? 13.703 -8.344 -10.898 1 96 94 GLN A N 1
ATOM 747 C CA . GLN A 1 94 ? 13.93 -8.164 -12.328 1 96 94 GLN A CA 1
ATOM 748 C C . GLN A 1 94 ? 12.609 -7.98 -13.07 1 96 94 GLN A C 1
ATOM 750 O O . GLN A 1 94 ? 11.594 -8.57 -12.703 1 96 94 GLN A O 1
ATOM 755 N N . ALA A 1 95 ? 12.719 -7.184 -14.109 1 93.44 95 ALA A N 1
ATOM 756 C CA . ALA A 1 95 ? 11.539 -7.051 -14.961 1 93.44 95 ALA A CA 1
ATOM 757 C C . ALA A 1 95 ? 11.016 -8.422 -15.375 1 93.44 95 ALA A C 1
ATOM 759 O O . ALA A 1 95 ? 11.789 -9.312 -15.727 1 93.44 95 ALA A O 1
ATOM 760 N N . GLY A 1 96 ? 9.672 -8.633 -15.289 1 94.38 96 GLY A N 1
ATOM 761 C CA . GLY A 1 96 ? 9.047 -9.891 -15.672 1 94.38 96 GLY A CA 1
ATOM 762 C C . GLY A 1 96 ? 8.734 -10.789 -14.484 1 94.38 96 GLY A C 1
ATOM 763 O O . GLY A 1 96 ? 7.996 -11.766 -14.617 1 94.38 96 GLY A O 1
ATOM 764 N N . ASP A 1 97 ? 9.297 -10.492 -13.289 1 98.12 97 ASP A N 1
ATOM 765 C CA . ASP A 1 97 ? 9.031 -11.297 -12.102 1 98.12 97 ASP A CA 1
ATOM 766 C C . ASP A 1 97 ? 7.539 -11.305 -11.766 1 98.12 97 ASP A C 1
ATOM 768 O O . ASP A 1 97 ? 6.84 -10.312 -11.992 1 98.12 97 ASP A O 1
ATOM 772 N N . TRP A 1 98 ? 7.078 -12.477 -11.281 1 98.62 98 TRP A N 1
ATOM 773 C CA . TRP A 1 98 ? 5.707 -12.664 -10.82 1 98.62 98 TRP A CA 1
ATOM 774 C C . TRP A 1 98 ? 5.625 -12.547 -9.297 1 98.62 98 TRP A C 1
ATOM 776 O O . TRP A 1 98 ? 6.309 -13.273 -8.578 1 98.62 98 TRP A O 1
ATOM 786 N N . LEU A 1 99 ? 4.859 -11.602 -8.812 1 98.81 99 LEU A N 1
ATOM 787 C CA . LEU A 1 99 ? 4.609 -11.414 -7.387 1 98.81 99 LEU A CA 1
ATOM 788 C C . LEU A 1 99 ? 3.264 -12.008 -6.984 1 98.81 99 LEU A C 1
ATOM 790 O O . LEU A 1 99 ? 2.213 -11.453 -7.316 1 98.81 99 LEU A O 1
ATOM 794 N N . VAL A 1 100 ? 3.299 -13.109 -6.23 1 98.94 100 VAL A N 1
ATOM 795 C CA . VAL A 1 100 ? 2.109 -13.922 -6 1 98.94 100 VAL A CA 1
ATOM 796 C C . VAL A 1 100 ? 1.621 -13.734 -4.566 1 98.94 100 VAL A C 1
ATOM 798 O O . VAL A 1 100 ? 2.348 -14.016 -3.613 1 98.94 100 VAL A O 1
ATOM 801 N N . PHE A 1 101 ? 0.405 -13.328 -4.449 1 98.81 101 PHE A N 1
ATOM 802 C CA . PHE A 1 101 ? -0.211 -13.07 -3.154 1 98.81 101 PHE A CA 1
ATOM 803 C C . PHE A 1 101 ? -1.429 -13.961 -2.945 1 98.81 101 PHE A C 1
ATOM 805 O O . PHE A 1 101 ? -2.098 -14.344 -3.908 1 98.81 101 PHE A O 1
ATOM 812 N N . GLY A 1 102 ? -1.734 -14.203 -1.69 1 98.38 102 GLY A N 1
ATOM 813 C CA . GLY A 1 102 ? -2.871 -15.039 -1.35 1 98.38 102 GLY A CA 1
ATOM 814 C C . GLY A 1 102 ? -4.082 -14.25 -0.889 1 98.38 102 GLY A C 1
ATOM 815 O O . GLY A 1 102 ? -4.07 -13.016 -0.915 1 98.38 102 GLY A O 1
ATOM 816 N N . SER A 1 103 ? -5.098 -14.992 -0.471 1 97.88 103 SER A N 1
ATOM 817 C CA . SER A 1 103 ? -6.375 -14.391 -0.087 1 97.88 103 SER A CA 1
ATOM 818 C C . SER A 1 103 ? -6.238 -13.586 1.201 1 97.88 103 SER A C 1
ATOM 820 O O . SER A 1 103 ? -5.293 -13.781 1.965 1 97.88 103 SER A O 1
ATOM 822 N N . GLU A 1 104 ? -7.156 -12.695 1.458 1 95.88 104 GLU A N 1
ATOM 823 C CA . GLU A 1 104 ? -7.148 -11.797 2.609 1 95.88 104 GLU A CA 1
ATOM 824 C C . GLU A 1 104 ? -7.309 -12.57 3.914 1 95.88 104 GLU A C 1
ATOM 826 O O . GLU A 1 104 ? -6.711 -12.219 4.934 1 95.88 104 GLU A O 1
ATOM 831 N N . SER A 1 105 ? -8.055 -13.68 3.928 1 94 105 SER A N 1
ATOM 832 C CA . SER A 1 105 ? -8.383 -14.391 5.156 1 94 105 SER A CA 1
ATOM 833 C C . SER A 1 105 ? -7.34 -15.469 5.465 1 94 105 SER A C 1
ATOM 835 O O . SER A 1 105 ? -6.906 -15.602 6.613 1 94 105 SER A O 1
ATOM 837 N N . ALA A 1 106 ? -6.809 -16.156 4.395 1 94.06 106 ALA A N 1
ATOM 838 C CA . ALA A 1 106 ? -6.055 -17.375 4.66 1 94.06 106 ALA A CA 1
ATOM 839 C C . ALA A 1 106 ? -4.672 -17.328 4.016 1 94.06 106 ALA A C 1
ATOM 841 O O . ALA A 1 106 ? -3.844 -18.219 4.234 1 94.06 106 ALA A O 1
ATOM 842 N N . GLY A 1 107 ? -4.402 -16.281 3.273 1 96.31 107 GLY A N 1
ATOM 843 C CA . GLY A 1 107 ? -3.164 -16.281 2.514 1 96.31 107 GLY A CA 1
ATOM 844 C C . GLY A 1 107 ? -3.152 -17.297 1.388 1 96.31 107 GLY A C 1
ATOM 845 O O . GLY A 1 107 ? -4.195 -17.594 0.795 1 96.31 107 GLY A O 1
ATOM 846 N N . LEU A 1 108 ? -1.978 -17.734 1.044 1 97.88 108 LEU A N 1
ATOM 847 C CA . LEU A 1 108 ? -1.837 -18.719 -0.029 1 97.88 108 LEU A CA 1
ATOM 848 C C . LEU A 1 108 ? -2.246 -20.109 0.445 1 97.88 108 LEU A C 1
ATOM 850 O O . LEU A 1 108 ? -1.82 -20.547 1.513 1 97.88 108 LEU A O 1
ATOM 854 N N . PRO A 1 109 ? -3.098 -20.781 -0.408 1 97.06 109 PRO A N 1
ATOM 855 C CA . PRO A 1 109 ? -3.301 -22.188 -0.083 1 97.06 109 PRO A CA 1
ATOM 856 C C . PRO A 1 109 ? -1.988 -22.969 0.024 1 97.06 109 PRO A C 1
ATOM 858 O O . PRO A 1 109 ? -1.036 -22.688 -0.705 1 97.06 109 PRO A O 1
ATOM 861 N N . GLU A 1 110 ? -1.991 -23.922 0.893 1 96.25 110 GLU A N 1
ATOM 862 C CA . GLU A 1 110 ? -0.785 -24.719 1.13 1 96.25 110 GLU A CA 1
ATOM 863 C C . GLU A 1 110 ? -0.245 -25.297 -0.171 1 96.25 110 GLU A C 1
ATOM 865 O O . GLU A 1 110 ? 0.961 -25.266 -0.422 1 96.25 110 GLU A O 1
ATOM 870 N N . ALA A 1 111 ? -1.11 -25.844 -0.95 1 96.75 111 ALA A N 1
ATOM 871 C CA . ALA A 1 111 ? -0.711 -26.469 -2.203 1 96.75 111 ALA A CA 1
ATOM 872 C C . ALA A 1 111 ? -0.033 -25.469 -3.135 1 96.75 111 ALA A C 1
ATOM 874 O O . ALA A 1 111 ? 0.895 -25.828 -3.865 1 96.75 111 ALA A O 1
ATOM 875 N N . VAL A 1 112 ? -0.482 -24.25 -3.16 1 97.94 112 VAL A N 1
ATOM 876 C CA . VAL A 1 112 ? 0.113 -23.203 -3.98 1 97.94 112 VAL A CA 1
ATOM 877 C C . VAL A 1 112 ? 1.463 -22.797 -3.396 1 97.94 112 VAL A C 1
ATOM 879 O O . VAL A 1 112 ? 2.457 -22.703 -4.121 1 97.94 112 VAL A O 1
ATOM 882 N N . ARG A 1 113 ? 1.46 -22.531 -2.111 1 97 113 ARG A N 1
ATOM 883 C CA . ARG A 1 113 ? 2.684 -22.125 -1.426 1 97 113 ARG A CA 1
ATOM 884 C C . ARG A 1 113 ? 3.791 -23.156 -1.637 1 97 113 ARG A C 1
ATOM 886 O O . ARG A 1 113 ? 4.949 -22.797 -1.862 1 97 113 ARG A O 1
ATOM 893 N N . GLU A 1 114 ? 3.467 -24.422 -1.619 1 95.88 114 GLU A N 1
ATOM 894 C CA . GLU A 1 114 ? 4.438 -25.5 -1.71 1 95.88 114 GLU A CA 1
ATOM 895 C C . GLU A 1 114 ? 4.945 -25.672 -3.139 1 95.88 114 GLU A C 1
ATOM 897 O O . GLU A 1 114 ? 5.918 -26.391 -3.377 1 95.88 114 GLU A O 1
ATOM 902 N N . ASP A 1 115 ? 4.297 -25.047 -4.02 1 97.06 115 ASP A N 1
ATOM 903 C CA . ASP A 1 115 ? 4.75 -25.062 -5.406 1 97.06 115 ASP A CA 1
ATOM 904 C C . ASP A 1 115 ? 5.996 -24.188 -5.578 1 97.06 115 ASP A C 1
ATOM 906 O O . ASP A 1 115 ? 6.648 -24.234 -6.625 1 97.06 115 ASP A O 1
ATOM 910 N N . PHE A 1 116 ? 6.328 -23.422 -4.621 1 97.94 116 PHE A N 1
ATOM 911 C CA . PHE A 1 116 ? 7.484 -22.531 -4.652 1 97.94 116 PHE A CA 1
ATOM 912 C C . PHE A 1 116 ? 8.625 -23.094 -3.816 1 97.94 116 PHE A C 1
ATOM 914 O O . PHE A 1 116 ? 8.398 -23.625 -2.727 1 97.94 116 PHE A O 1
ATOM 921 N N . ALA A 1 117 ? 9.797 -23 -4.312 1 97.06 117 ALA A N 1
ATOM 922 C CA . ALA A 1 117 ? 10.961 -23.328 -3.484 1 97.06 117 ALA A CA 1
ATOM 923 C C . ALA A 1 117 ? 11.031 -22.406 -2.271 1 97.06 117 ALA A C 1
ATOM 925 O O . ALA A 1 117 ? 10.586 -21.25 -2.328 1 97.06 117 ALA A O 1
ATOM 926 N N . PRO A 1 118 ? 11.562 -22.859 -1.196 1 95.62 118 PRO A N 1
ATOM 927 C CA . PRO A 1 118 ? 11.633 -22.062 0.024 1 95.62 118 PRO A CA 1
ATOM 928 C C . PRO A 1 118 ? 12.234 -20.672 -0.214 1 95.62 118 PRO A C 1
ATOM 930 O O . PRO A 1 118 ? 11.734 -19.672 0.308 1 95.62 118 PRO A O 1
ATOM 933 N N . ASP A 1 119 ? 13.266 -20.547 -1.036 1 95.88 119 ASP A N 1
ATOM 934 C CA . ASP A 1 119 ? 13.961 -19.297 -1.271 1 95.88 119 ASP A CA 1
ATOM 935 C C . ASP A 1 119 ? 13.109 -18.344 -2.109 1 95.88 119 ASP A C 1
ATOM 937 O O . ASP A 1 119 ? 13.406 -17.156 -2.205 1 95.88 119 ASP A O 1
ATOM 941 N N . ASP A 1 120 ? 12.055 -18.891 -2.717 1 97.88 120 ASP A N 1
ATOM 942 C CA . ASP A 1 120 ? 11.164 -18.078 -3.529 1 97.88 120 ASP A CA 1
ATOM 943 C C . ASP A 1 120 ? 9.922 -17.656 -2.74 1 97.88 120 ASP A C 1
ATOM 945 O O . ASP A 1 120 ? 9.023 -17.016 -3.281 1 97.88 120 ASP A O 1
ATOM 949 N N . ARG A 1 121 ? 9.867 -18.109 -1.5 1 98.31 121 ARG A N 1
ATOM 950 C CA . ARG A 1 121 ? 8.859 -17.641 -0.557 1 98.31 121 ARG A CA 1
ATOM 951 C C . ARG A 1 121 ? 9.391 -16.469 0.265 1 98.31 121 ARG A C 1
ATOM 953 O O . ARG A 1 121 ? 10.367 -16.609 1.002 1 98.31 121 ARG A O 1
ATOM 960 N N . VAL A 1 122 ? 8.758 -15.328 0.107 1 98.19 122 VAL A N 1
ATOM 961 C CA . VAL A 1 122 ? 9.305 -14.109 0.685 1 98.19 122 VAL A CA 1
ATOM 962 C C . VAL A 1 122 ? 8.25 -13.438 1.567 1 98.19 122 VAL A C 1
ATOM 964 O O . VAL A 1 122 ? 7.055 -13.719 1.443 1 98.19 122 VAL A O 1
ATOM 967 N N . ARG A 1 123 ? 8.648 -12.625 2.453 1 97.12 123 ARG A N 1
ATOM 968 C CA . ARG A 1 123 ? 7.758 -11.883 3.342 1 97.12 123 ARG A CA 1
ATOM 969 C C . ARG A 1 123 ? 8.18 -10.422 3.449 1 97.12 123 ARG A C 1
ATOM 971 O O . ARG A 1 123 ? 9.336 -10.086 3.211 1 97.12 123 ARG A O 1
ATOM 978 N N . LEU A 1 124 ? 7.312 -9.586 3.709 1 97.44 124 LEU A N 1
ATOM 979 C CA . LEU A 1 124 ? 7.625 -8.195 4.016 1 97.44 124 LEU A CA 1
ATOM 980 C C . LEU A 1 124 ? 8.008 -8.031 5.48 1 97.44 124 LEU A C 1
ATOM 982 O O . LEU A 1 124 ? 7.453 -8.711 6.352 1 97.44 124 LEU A O 1
ATOM 986 N N . PRO A 1 125 ? 8.945 -7.16 5.777 1 96.06 125 PRO A N 1
ATOM 987 C CA . PRO A 1 125 ? 9.266 -6.906 7.184 1 96.06 125 PRO A CA 1
ATOM 988 C C . PRO A 1 125 ? 8.07 -6.402 7.984 1 96.06 125 PRO A C 1
ATOM 990 O O . PRO A 1 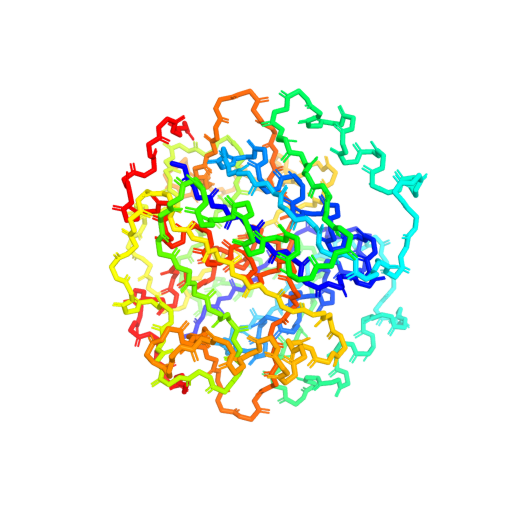125 ? 7.246 -5.648 7.461 1 96.06 125 PRO A O 1
ATOM 993 N N . MET A 1 126 ? 7.953 -6.809 9.195 1 94.06 126 MET A N 1
ATOM 994 C CA . MET A 1 126 ? 6.93 -6.359 10.133 1 94.06 126 MET A CA 1
ATOM 995 C C . MET A 1 126 ? 7.477 -6.328 11.555 1 94.06 126 MET A C 1
ATOM 997 O O . MET A 1 126 ? 8.469 -7 11.859 1 94.06 126 MET A O 1
ATOM 1001 N N . ARG A 1 127 ? 6.867 -5.625 12.391 1 92.56 127 ARG A N 1
ATOM 1002 C CA . ARG A 1 127 ? 7.203 -5.699 13.805 1 92.56 127 ARG A CA 1
ATOM 1003 C C . ARG A 1 127 ? 6.793 -7.043 14.398 1 92.56 127 ARG A C 1
ATOM 1005 O O . ARG A 1 127 ? 5.871 -7.691 13.898 1 92.56 127 ARG A O 1
ATOM 1012 N N . PRO A 1 128 ? 7.52 -7.441 15.484 1 90.5 128 PRO A N 1
ATOM 1013 C CA . PRO A 1 128 ? 7.156 -8.703 16.125 1 90.5 128 PRO A CA 1
ATOM 1014 C C . PRO A 1 128 ? 5.727 -8.695 16.672 1 90.5 128 PRO A C 1
ATOM 1016 O O . PRO A 1 128 ? 5.254 -7.672 17.156 1 90.5 128 PRO A O 1
ATOM 1019 N N . GLY A 1 129 ? 5.027 -9.836 16.578 1 85.94 129 GLY A N 1
ATOM 1020 C CA . GLY A 1 129 ? 3.707 -9.984 17.172 1 85.94 129 GLY A CA 1
ATOM 1021 C C . GLY A 1 129 ? 2.588 -9.539 16.25 1 85.94 129 GLY A C 1
ATOM 1022 O O . GLY A 1 129 ? 1.41 -9.656 16.594 1 85.94 129 GLY A O 1
ATOM 1023 N N . GLN A 1 130 ? 3.004 -9 15.18 1 86.31 130 GLN A N 1
ATOM 1024 C CA . GLN A 1 130 ? 1.991 -8.523 14.242 1 86.31 130 GLN A CA 1
ATOM 1025 C C . GLN A 1 130 ? 1.638 -9.594 13.219 1 86.31 130 GLN A C 1
ATOM 1027 O O . GLN A 1 130 ? 2.438 -10.492 12.953 1 86.31 130 GLN A O 1
ATOM 1032 N N . ARG A 1 131 ? 0.471 -9.422 12.867 1 83.19 131 ARG A N 1
ATOM 1033 C CA . ARG A 1 131 ? 0.02 -10.328 11.812 1 83.19 131 ARG A CA 1
ATOM 1034 C C . ARG A 1 131 ? 0.388 -9.797 10.438 1 83.19 131 ARG A C 1
ATOM 1036 O O . ARG A 1 131 ? 1.249 -8.922 10.312 1 83.19 131 ARG A O 1
ATOM 1043 N N . SER A 1 132 ? -0.4 -9.875 9.477 1 87.5 132 SER A N 1
ATOM 1044 C CA . SER A 1 132 ? -0.078 -9.484 8.102 1 87.5 132 SER A CA 1
ATOM 1045 C C . SER A 1 132 ? -0.635 -8.102 7.777 1 87.5 132 SER A C 1
ATOM 1047 O O . SER A 1 132 ? -1.476 -7.578 8.508 1 87.5 132 SER A O 1
ATOM 1049 N N . LEU A 1 133 ? -0.053 -7.477 6.75 1 94.25 133 LEU A N 1
ATOM 1050 C CA . LEU A 1 133 ? -0.61 -6.262 6.164 1 94.25 133 LEU A CA 1
ATOM 1051 C C . LEU A 1 133 ? -1.9 -6.562 5.41 1 94.25 133 LEU A C 1
ATOM 1053 O O . LEU A 1 133 ? -2.203 -7.727 5.133 1 94.25 133 LEU A O 1
ATOM 1057 N N . ASN A 1 134 ? -2.674 -5.492 5.207 1 95.38 134 ASN A N 1
ATOM 1058 C CA . ASN A 1 134 ? -3.744 -5.574 4.219 1 95.38 134 ASN A CA 1
ATOM 1059 C C . ASN A 1 134 ? -3.215 -5.988 2.85 1 95.38 134 ASN A C 1
ATOM 1061 O O . ASN A 1 134 ? -2.123 -5.582 2.453 1 95.38 134 ASN A O 1
ATOM 1065 N N . LEU A 1 135 ? -4.023 -6.77 2.135 1 98 135 LEU A N 1
ATOM 1066 C CA . LEU A 1 135 ? -3.582 -7.348 0.87 1 98 135 LEU A CA 1
ATOM 1067 C C . LEU A 1 135 ? -3.115 -6.262 -0.092 1 98 135 LEU A C 1
ATOM 1069 O O . LEU A 1 135 ? -2.006 -6.328 -0.624 1 98 135 LEU A O 1
ATOM 1073 N N . SER A 1 136 ? -3.945 -5.23 -0.357 1 98.06 136 SER A N 1
ATOM 1074 C CA . SER A 1 136 ? -3.564 -4.238 -1.358 1 98.06 136 SER A CA 1
ATOM 1075 C C . SER A 1 136 ? -2.352 -3.432 -0.904 1 98.06 136 SER A C 1
ATOM 1077 O O . SER A 1 136 ? -1.524 -3.031 -1.725 1 98.06 136 SER A O 1
ATOM 1079 N N . ASN A 1 137 ? -2.207 -3.166 0.441 1 98.25 137 ASN A N 1
ATOM 1080 C CA . ASN A 1 137 ? -1.01 -2.52 0.97 1 98.25 137 ASN A CA 1
ATOM 1081 C C . ASN A 1 137 ? 0.238 -3.363 0.721 1 98.25 137 ASN A C 1
ATOM 1083 O O . ASN A 1 137 ? 1.279 -2.836 0.326 1 98.25 137 ASN A O 1
ATOM 1087 N N . ALA A 1 138 ? 0.091 -4.66 0.97 1 98.5 138 ALA A N 1
ATOM 1088 C CA . ALA A 1 138 ? 1.221 -5.559 0.75 1 98.5 138 ALA A CA 1
ATOM 1089 C C . ALA A 1 138 ? 1.649 -5.551 -0.714 1 98.5 138 ALA A C 1
ATOM 1091 O O . ALA A 1 138 ? 2.842 -5.484 -1.018 1 98.5 138 ALA A O 1
ATOM 1092 N N . VAL A 1 139 ? 0.665 -5.625 -1.586 1 98.75 139 VAL A N 1
ATOM 1093 C CA . VAL A 1 139 ? 0.955 -5.605 -3.016 1 98.75 139 VAL A CA 1
ATOM 1094 C C . VAL A 1 139 ? 1.64 -4.293 -3.389 1 98.75 139 VAL A C 1
ATOM 1096 O O . VAL A 1 139 ? 2.639 -4.289 -4.113 1 98.75 139 VAL A O 1
ATOM 1099 N N . ALA A 1 140 ? 1.129 -3.182 -2.887 1 98.62 140 ALA A N 1
ATOM 1100 C CA . ALA A 1 140 ? 1.669 -1.864 -3.209 1 98.62 140 ALA A CA 1
ATOM 1101 C C . ALA A 1 140 ? 3.127 -1.748 -2.775 1 98.62 140 ALA A C 1
ATOM 1103 O O . ALA A 1 140 ? 3.973 -1.276 -3.539 1 98.62 140 ALA A O 1
ATOM 1104 N N . VAL A 1 141 ? 3.451 -2.188 -1.576 1 98.5 141 VAL A N 1
ATOM 1105 C CA . VAL A 1 141 ? 4.809 -2.133 -1.047 1 98.5 141 VAL A CA 1
ATOM 1106 C C . VAL A 1 141 ? 5.738 -2.979 -1.916 1 98.5 141 VAL A C 1
ATOM 1108 O O . VAL A 1 141 ? 6.812 -2.523 -2.314 1 98.5 141 VAL A O 1
ATOM 1111 N N . ALA A 1 142 ? 5.316 -4.168 -2.215 1 98.62 142 ALA A N 1
ATOM 1112 C CA . ALA A 1 142 ? 6.129 -5.094 -3.002 1 98.62 142 ALA A CA 1
ATOM 1113 C C . ALA A 1 142 ? 6.387 -4.539 -4.402 1 98.62 142 ALA A C 1
ATOM 1115 O O . ALA A 1 142 ? 7.523 -4.559 -4.883 1 98.62 142 ALA A O 1
ATOM 1116 N N . VAL A 1 143 ? 5.359 -4.055 -5.051 1 98 143 VAL A N 1
ATOM 1117 C CA . VAL A 1 143 ? 5.434 -3.57 -6.426 1 98 143 VAL A CA 1
ATOM 1118 C C . VAL A 1 143 ? 6.344 -2.344 -6.492 1 98 143 VAL A C 1
ATOM 1120 O O . VAL A 1 143 ? 7.164 -2.223 -7.402 1 98 143 VAL A O 1
ATOM 1123 N N . PHE A 1 144 ? 6.234 -1.438 -5.586 1 98.06 144 PHE A N 1
ATOM 1124 C CA . PHE A 1 144 ? 7.043 -0.226 -5.625 1 98.06 144 PHE A CA 1
ATOM 1125 C C . PHE A 1 144 ? 8.508 -0.543 -5.336 1 98.06 144 PHE A C 1
ATOM 1127 O O . PHE A 1 144 ? 9.406 0.109 -5.871 1 98.06 144 PHE A O 1
ATOM 1134 N N . ASP A 1 145 ? 8.789 -1.507 -4.418 1 97.5 145 ASP A N 1
ATOM 1135 C CA . ASP A 1 145 ? 10.164 -1.953 -4.219 1 97.5 145 ASP A CA 1
ATOM 1136 C C . ASP A 1 145 ? 10.75 -2.512 -5.508 1 97.5 145 ASP A C 1
ATOM 1138 O O . ASP A 1 145 ? 11.867 -2.158 -5.891 1 97.5 145 ASP A O 1
ATOM 1142 N N . ALA A 1 146 ? 9.977 -3.365 -6.141 1 97.56 146 ALA A N 1
ATOM 1143 C CA . ALA A 1 146 ? 10.43 -3.959 -7.398 1 97.56 146 ALA A CA 1
ATOM 1144 C C . ALA A 1 146 ? 10.633 -2.889 -8.469 1 97.56 146 ALA A C 1
ATOM 1146 O O . ALA A 1 146 ? 11.648 -2.889 -9.164 1 97.56 146 ALA A O 1
ATOM 1147 N N . TRP A 1 147 ? 9.656 -1.979 -8.578 1 97 147 TRP A N 1
ATOM 1148 C CA . TRP A 1 147 ? 9.711 -0.91 -9.57 1 97 147 TRP A CA 1
ATOM 1149 C C . TRP A 1 147 ? 10.922 -0.01 -9.328 1 97 147 TRP A C 1
ATOM 1151 O O . TRP A 1 147 ? 11.586 0.417 -10.281 1 97 147 TRP A O 1
ATOM 1161 N N . ARG A 1 148 ? 11.227 0.264 -8.086 1 95.31 148 ARG A N 1
ATOM 1162 C CA . ARG A 1 148 ? 12.398 1.049 -7.723 1 95.31 148 ARG A CA 1
ATOM 1163 C C . ARG A 1 148 ? 13.672 0.388 -8.234 1 95.31 148 ARG A C 1
ATOM 1165 O O . ARG A 1 148 ? 14.57 1.065 -8.75 1 95.31 148 ARG A O 1
ATOM 1172 N N . ARG A 1 149 ? 13.742 -0.907 -8.07 1 93.69 149 ARG A N 1
ATOM 1173 C CA . ARG A 1 149 ? 14.914 -1.651 -8.523 1 93.69 149 ARG A CA 1
ATOM 1174 C C . ARG A 1 149 ? 15.078 -1.563 -10.031 1 93.69 149 ARG A C 1
ATOM 1176 O O . ARG A 1 149 ? 16.188 -1.675 -10.555 1 93.69 149 ARG A O 1
ATOM 1183 N N . ALA A 1 150 ? 13.992 -1.384 -10.656 1 91.94 150 ALA A N 1
ATOM 1184 C CA . ALA A 1 150 ? 14.008 -1.229 -12.109 1 91.94 150 ALA A CA 1
ATOM 1185 C C . ALA A 1 150 ? 14.164 0.237 -12.508 1 91.94 150 ALA A C 1
ATOM 1187 O O . ALA A 1 150 ? 14.008 0.592 -13.672 1 91.94 150 ALA A O 1
ATOM 1188 N N . GLY A 1 151 ? 14.398 1.146 -11.516 1 91.62 151 GLY A N 1
ATOM 1189 C CA . GLY A 1 151 ? 14.711 2.547 -11.766 1 91.62 151 GLY A CA 1
ATOM 1190 C C . GLY A 1 151 ? 13.477 3.391 -12.031 1 91.62 151 GLY A C 1
ATOM 1191 O O . GLY A 1 151 ? 13.57 4.453 -12.648 1 91.62 151 GLY A O 1
ATOM 1192 N N . PHE A 1 152 ? 12.25 2.887 -11.672 1 94.94 152 PHE A N 1
ATOM 1193 C CA . PHE A 1 152 ? 10.984 3.555 -11.93 1 94.94 152 PHE A CA 1
ATOM 1194 C C . PHE A 1 152 ? 10.852 3.914 -13.406 1 94.94 152 PHE A C 1
ATOM 1196 O O . PHE A 1 152 ? 10.477 5.039 -13.742 1 94.94 152 PHE A O 1
ATOM 1203 N N . GLU A 1 153 ? 11.148 2.934 -14.164 1 90.19 153 GLU A N 1
ATOM 1204 C CA . GLU A 1 153 ? 11.109 3.145 -15.602 1 90.19 153 GLU A CA 1
ATOM 1205 C C . GLU A 1 153 ? 9.727 3.631 -16.047 1 90.19 153 GLU A C 1
ATOM 1207 O O . GLU A 1 153 ? 8.711 3.115 -15.594 1 90.19 153 GLU A O 1
ATOM 1212 N N . ASP A 1 154 ? 9.688 4.723 -16.875 1 90.12 154 ASP A N 1
ATOM 1213 C CA . ASP A 1 154 ? 8.523 5.305 -17.531 1 90.12 154 ASP A CA 1
ATOM 1214 C C . ASP A 1 154 ? 7.684 6.113 -16.547 1 90.12 154 ASP A C 1
ATOM 1216 O O . ASP A 1 154 ? 6.586 6.559 -16.875 1 90.12 154 ASP A O 1
ATOM 1220 N N . ALA A 1 155 ? 8.18 6.246 -15.328 1 92.38 155 ALA A N 1
ATOM 1221 C CA . ALA A 1 155 ? 7.422 6.996 -14.328 1 92.38 155 ALA A CA 1
ATOM 1222 C C . ALA A 1 155 ? 7.609 8.5 -14.508 1 92.38 155 ALA A C 1
ATOM 1224 O O . ALA A 1 155 ? 8.586 8.938 -15.117 1 92.38 155 ALA A O 1
ATOM 1225 N N . VAL A 1 156 ? 6.68 9.234 -14.016 1 90.94 156 VAL A N 1
ATOM 1226 C CA . VAL A 1 156 ? 6.754 10.688 -13.977 1 90.94 156 VAL A CA 1
ATOM 1227 C C . VAL A 1 156 ? 6.559 11.18 -12.547 1 90.94 156 VAL A C 1
ATOM 1229 O O . VAL A 1 156 ? 5.977 10.477 -11.711 1 90.94 156 VAL A O 1
ATOM 1232 N N . MET B 1 1 ? 11.07 6.082 14.617 1 86.31 1 MET B N 1
ATOM 1233 C CA . MET B 1 1 ? 9.672 5.832 14.273 1 86.31 1 MET B CA 1
ATOM 1234 C C . MET B 1 1 ? 9.102 6.988 13.461 1 86.31 1 MET B C 1
ATOM 1236 O O . MET B 1 1 ? 9.484 8.141 13.664 1 86.31 1 MET B O 1
ATOM 1240 N N . PHE B 1 2 ? 8.305 6.758 12.445 1 95.81 2 PHE B N 1
ATOM 1241 C CA . PHE B 1 2 ? 7.719 7.77 11.57 1 95.81 2 PHE B CA 1
ATOM 1242 C C . PHE B 1 2 ? 6.289 8.078 11.992 1 95.81 2 PHE B C 1
ATOM 1244 O O . PHE B 1 2 ? 5.66 7.297 12.703 1 95.81 2 PHE B O 1
ATOM 1251 N N . ARG B 1 3 ? 5.84 9.289 11.656 1 97.25 3 ARG B N 1
ATOM 1252 C CA . ARG B 1 3 ? 4.488 9.734 11.977 1 97.25 3 ARG B CA 1
ATOM 1253 C C . ARG B 1 3 ? 3.645 9.867 10.711 1 97.25 3 ARG B C 1
ATOM 1255 O O . ARG B 1 3 ? 3.973 10.656 9.82 1 97.25 3 ARG B O 1
ATOM 1262 N N . ILE B 1 4 ? 2.598 9.117 10.695 1 98.31 4 ILE B N 1
ATOM 1263 C CA . ILE B 1 4 ? 1.653 9.188 9.586 1 98.31 4 ILE B CA 1
ATOM 1264 C C . ILE B 1 4 ? 0.542 10.18 9.914 1 98.31 4 ILE B C 1
ATOM 1266 O O . ILE B 1 4 ? -0.053 10.117 10.992 1 98.31 4 ILE B O 1
ATOM 1270 N N . VAL B 1 5 ? 0.265 11.086 9.016 1 98.81 5 VAL B N 1
ATOM 1271 C CA . VAL B 1 5 ? -0.831 12.031 9.203 1 98.81 5 VAL B CA 1
ATOM 1272 C C . VAL B 1 5 ? -1.84 11.883 8.07 1 98.81 5 VAL B C 1
ATOM 1274 O O . VAL B 1 5 ? -1.478 11.977 6.891 1 98.81 5 VAL B O 1
ATOM 1277 N N . LEU B 1 6 ? -3.059 11.656 8.406 1 98.75 6 LEU B N 1
ATOM 1278 C CA . LEU B 1 6 ? -4.16 11.727 7.453 1 98.75 6 LEU B CA 1
ATOM 1279 C C . LEU B 1 6 ? -5.008 12.977 7.695 1 98.75 6 LEU B C 1
ATOM 1281 O O . LEU B 1 6 ? -5.637 13.109 8.75 1 98.75 6 LEU B O 1
ATOM 1285 N N . VAL B 1 7 ? -4.977 13.859 6.711 1 98.88 7 VAL B N 1
ATOM 1286 C CA . VAL B 1 7 ? -5.777 15.078 6.812 1 98.88 7 VAL B CA 1
ATOM 1287 C C . VAL B 1 7 ? -7.148 14.844 6.184 1 98.88 7 VAL B C 1
ATOM 1289 O O . VAL B 1 7 ? -7.258 14.617 4.977 1 98.88 7 VAL B O 1
ATOM 1292 N N . HIS B 1 8 ? -8.172 14.859 6.961 1 98.62 8 HIS B N 1
ATOM 1293 C CA . HIS B 1 8 ? -9.57 14.742 6.57 1 98.62 8 HIS B CA 1
ATOM 1294 C C . HIS B 1 8 ? -9.828 13.422 5.852 1 98.62 8 HIS B C 1
ATOM 1296 O O . HIS B 1 8 ? -10.43 13.406 4.773 1 98.62 8 HIS B O 1
ATOM 1302 N N . PRO B 1 9 ? -9.398 12.344 6.414 1 98.12 9 PRO B N 1
ATOM 1303 C CA . PRO B 1 9 ? -9.719 11.078 5.75 1 98.12 9 PRO B CA 1
ATOM 1304 C C . PRO B 1 9 ? -11.227 10.82 5.68 1 98.12 9 PRO B C 1
ATOM 1306 O O . PRO B 1 9 ? -11.961 11.188 6.602 1 98.12 9 PRO B O 1
ATOM 1309 N N . GLU B 1 10 ? -11.688 10.133 4.594 1 97.38 10 GLU B N 1
ATOM 1310 C CA . GLU B 1 10 ? -13.117 10.07 4.309 1 97.38 10 GLU B CA 1
ATOM 1311 C C . GLU B 1 10 ? -13.633 8.641 4.352 1 97.38 10 GLU B C 1
ATOM 1313 O O . GLU B 1 10 ? -14.812 8.398 4.617 1 97.38 10 GLU B O 1
ATOM 1318 N N . ILE B 1 11 ? -12.812 7.672 4.008 1 95.31 11 ILE B N 1
ATOM 1319 C CA . ILE B 1 11 ? -13.242 6.297 3.777 1 95.31 11 ILE B CA 1
ATOM 1320 C C . ILE B 1 11 ? -12.703 5.395 4.883 1 95.31 11 ILE B C 1
ATOM 1322 O O . ILE B 1 11 ? -11.5 5.148 4.957 1 95.31 11 ILE B O 1
ATOM 1326 N N . PRO B 1 12 ? -13.562 4.801 5.695 1 94.06 12 PRO B N 1
ATOM 1327 C CA . PRO B 1 12 ? -13.148 4.086 6.90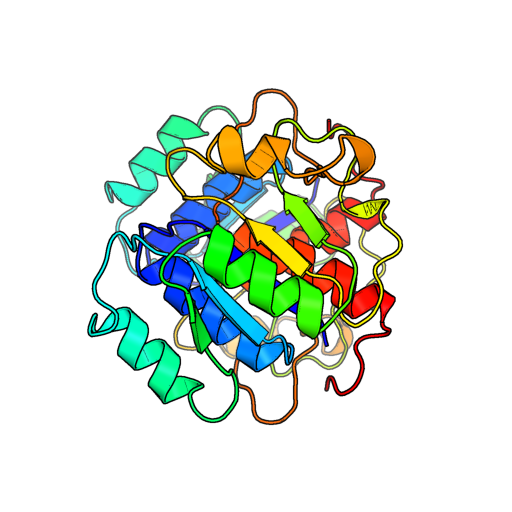6 1 94.06 12 PRO B CA 1
ATOM 1328 C C . PRO B 1 12 ? -12.188 2.934 6.609 1 94.06 12 PRO B C 1
ATOM 1330 O O . PRO B 1 12 ? -11.195 2.76 7.312 1 94.06 12 PRO B O 1
ATOM 1333 N N . PRO B 1 13 ? -12.398 2.109 5.555 1 92.5 13 PRO B N 1
ATOM 1334 C CA . PRO B 1 13 ? -11.477 1.008 5.285 1 92.5 13 PRO B CA 1
ATOM 1335 C C . PRO B 1 13 ? -10.039 1.484 5.059 1 92.5 13 PRO B C 1
ATOM 1337 O O . PRO B 1 13 ? -9.094 0.819 5.48 1 92.5 13 PRO B O 1
ATOM 1340 N N . ASN B 1 14 ? -9.859 2.656 4.43 1 96.06 14 ASN B N 1
ATOM 1341 C CA . ASN B 1 14 ? -8.516 3.193 4.227 1 96.06 14 ASN B CA 1
ATOM 1342 C C . ASN B 1 14 ? -7.836 3.52 5.555 1 96.06 14 ASN B C 1
ATOM 1344 O O . ASN B 1 14 ? -6.676 3.164 5.766 1 96.06 14 ASN B O 1
ATOM 1348 N N . THR B 1 15 ? -8.57 4.184 6.402 1 95.69 15 THR B N 1
ATOM 1349 C CA . THR B 1 15 ? -8.023 4.516 7.711 1 95.69 15 THR B CA 1
ATOM 1350 C C . THR B 1 15 ? -7.758 3.25 8.523 1 95.69 15 THR B C 1
ATOM 1352 O O . THR B 1 15 ? -6.73 3.141 9.195 1 95.69 15 THR B O 1
ATOM 1355 N N . GLY B 1 16 ? -8.688 2.254 8.469 1 93.12 16 GLY B N 1
ATOM 1356 C CA . GLY B 1 16 ? -8.445 0.973 9.109 1 93.12 16 GLY B CA 1
ATOM 1357 C C . GLY B 1 16 ? -7.184 0.29 8.633 1 93.12 16 GLY B C 1
ATOM 1358 O O . GLY B 1 16 ? -6.402 -0.219 9.438 1 93.12 16 GLY B O 1
ATOM 1359 N N . ASN B 1 17 ? -6.949 0.281 7.344 1 94.94 17 ASN B N 1
ATOM 1360 C CA . ASN B 1 17 ? -5.746 -0.302 6.766 1 94.94 17 ASN B CA 1
ATOM 1361 C C . ASN B 1 17 ? -4.488 0.423 7.234 1 94.94 17 ASN B C 1
ATOM 1363 O O . ASN B 1 17 ? -3.445 -0.2 7.434 1 94.94 17 ASN B O 1
ATOM 1367 N N . VAL B 1 18 ? -4.59 1.716 7.398 1 96.5 18 VAL B N 1
ATOM 1368 C CA . VAL B 1 18 ? -3.443 2.498 7.844 1 96.5 18 VAL B CA 1
ATOM 1369 C C . VAL B 1 18 ? -3.18 2.234 9.328 1 96.5 18 VAL B C 1
ATOM 1371 O O . VAL B 1 18 ? -2.027 2.195 9.758 1 96.5 18 VAL B O 1
ATOM 1374 N N . ILE B 1 19 ? -4.246 2.041 10.102 1 94.25 19 ILE B N 1
ATOM 1375 C CA . ILE B 1 19 ? -4.066 1.652 11.5 1 94.25 19 ILE B CA 1
ATOM 1376 C C . ILE B 1 19 ? -3.273 0.35 11.57 1 94.25 19 ILE B C 1
ATOM 1378 O O . ILE B 1 19 ? -2.305 0.247 12.328 1 94.25 19 ILE B O 1
ATOM 1382 N N . ARG B 1 20 ? -3.672 -0.623 10.805 1 93.25 20 ARG B N 1
ATOM 1383 C CA . ARG B 1 20 ? -2.967 -1.899 10.742 1 93.25 20 ARG B CA 1
ATOM 1384 C C . ARG B 1 20 ? -1.522 -1.705 10.289 1 93.25 20 ARG B C 1
ATOM 1386 O O . ARG B 1 20 ? -0.607 -2.322 10.836 1 93.25 20 ARG B O 1
ATOM 1393 N N . LEU B 1 21 ? -1.313 -0.897 9.312 1 95.5 21 LEU B N 1
ATOM 1394 C CA . LEU B 1 21 ? 0.021 -0.583 8.812 1 95.5 21 LEU B CA 1
ATOM 1395 C C . LEU B 1 21 ? 0.881 0.03 9.914 1 95.5 21 LEU B C 1
ATOM 1397 O O . LEU B 1 21 ? 2.043 -0.346 10.078 1 95.5 21 LEU B O 1
ATOM 1401 N N . ALA B 1 22 ? 0.322 1.006 10.594 1 95 22 ALA B N 1
ATOM 1402 C CA . ALA B 1 22 ? 1.041 1.658 11.688 1 95 22 ALA B CA 1
ATOM 1403 C C . ALA B 1 22 ? 1.477 0.644 12.742 1 95 22 ALA B C 1
ATOM 1405 O O . ALA B 1 22 ? 2.609 0.691 13.227 1 95 22 ALA B O 1
ATOM 1406 N N . ALA B 1 23 ? 0.635 -0.268 13.07 1 92.75 23 ALA B N 1
ATOM 1407 C CA . ALA B 1 23 ? 0.96 -1.32 14.031 1 92.75 23 ALA B CA 1
ATOM 1408 C C . ALA B 1 23 ? 2.084 -2.211 13.508 1 92.75 23 ALA B C 1
ATOM 1410 O O . ALA B 1 23 ? 3.002 -2.564 14.25 1 92.75 23 ALA B O 1
ATOM 1411 N N . ASN B 1 24 ? 2.059 -2.51 12.25 1 93.06 24 ASN B N 1
ATOM 1412 C CA . ASN B 1 24 ? 3.023 -3.406 11.617 1 93.06 24 ASN B CA 1
ATOM 1413 C C . ASN B 1 24 ? 4.398 -2.754 11.5 1 93.06 24 ASN B C 1
ATOM 1415 O O . ASN B 1 24 ? 5.414 -3.447 11.414 1 93.06 24 ASN B O 1
ATOM 1419 N N . THR B 1 25 ? 4.441 -1.447 11.492 1 94.5 25 THR B N 1
ATOM 1420 C CA . THR B 1 25 ? 5.699 -0.772 11.188 1 94.5 25 THR B CA 1
ATOM 1421 C C . THR B 1 25 ? 6.199 0.007 12.398 1 94.5 25 THR B C 1
ATOM 1423 O O . THR B 1 25 ? 7.324 0.512 12.398 1 94.5 25 THR B O 1
ATOM 1426 N N . GLY B 1 26 ? 5.316 0.151 13.375 1 91.94 26 GLY B N 1
ATOM 1427 C CA . GLY B 1 26 ? 5.688 0.893 14.57 1 91.94 26 GLY B CA 1
ATOM 1428 C C . GLY B 1 26 ? 5.492 2.391 14.43 1 91.94 26 GLY B C 1
ATOM 1429 O O . GLY B 1 26 ? 5.941 3.164 15.273 1 91.94 26 GLY B O 1
ATOM 1430 N N . CYS B 1 27 ? 4.816 2.826 13.406 1 94.81 27 CYS B N 1
ATOM 1431 C CA . CYS B 1 27 ? 4.559 4.246 13.18 1 94.81 27 CYS B CA 1
ATOM 1432 C C . CYS B 1 27 ? 3.441 4.746 14.094 1 94.81 27 CYS B C 1
ATOM 1434 O O . CYS B 1 27 ? 2.588 3.965 14.523 1 94.81 27 CYS B O 1
ATOM 1436 N N . ALA B 1 28 ? 3.486 6.008 14.398 1 94.88 28 ALA B N 1
ATOM 1437 C CA . ALA B 1 28 ? 2.332 6.668 15 1 94.88 28 ALA B CA 1
ATOM 1438 C C . ALA B 1 28 ? 1.371 7.18 13.93 1 94.88 28 ALA B C 1
ATOM 1440 O O . ALA B 1 28 ? 1.796 7.574 12.844 1 94.88 28 ALA B O 1
ATOM 1441 N N . LEU B 1 29 ? 0.106 7.164 14.305 1 96.56 29 LEU B N 1
ATOM 1442 C CA . LEU B 1 29 ? -0.908 7.645 13.367 1 96.56 29 LEU B CA 1
ATOM 1443 C C . LEU B 1 29 ? -1.657 8.836 13.945 1 96.56 29 LEU B C 1
ATOM 1445 O O . LEU B 1 29 ? -2.121 8.797 15.094 1 96.56 29 LEU B O 1
ATOM 1449 N N . HIS B 1 30 ? -1.733 9.891 13.148 1 97.44 30 HIS B N 1
ATOM 1450 C CA . HIS B 1 30 ? -2.475 11.102 13.477 1 97.44 30 HIS B CA 1
ATOM 1451 C C . HIS B 1 30 ? -3.604 11.352 12.484 1 97.44 30 HIS B C 1
ATOM 1453 O O . HIS B 1 30 ? -3.387 11.312 11.266 1 97.44 30 HIS B O 1
ATOM 1459 N N . LEU B 1 31 ? -4.777 11.562 13.016 1 97.75 31 LEU B N 1
ATOM 1460 C CA . LEU B 1 31 ? -5.941 11.891 12.203 1 97.75 31 LEU B CA 1
ATOM 1461 C C . LEU B 1 31 ? -6.371 13.336 12.438 1 97.75 31 LEU B C 1
ATOM 1463 O O . LEU B 1 31 ? -6.617 13.742 13.578 1 97.75 31 LEU B O 1
ATOM 1467 N N . VAL B 1 32 ? -6.457 14.07 11.367 1 98.62 32 VAL B N 1
ATOM 1468 C CA . VAL B 1 32 ? -6.883 15.461 11.461 1 98.62 32 VAL B CA 1
ATOM 1469 C C . VAL B 1 32 ? -8.344 15.578 11.039 1 98.62 32 VAL B C 1
ATOM 1471 O O . VAL B 1 32 ? -8.719 15.164 9.938 1 98.62 32 VAL B O 1
ATOM 1474 N N . GLU B 1 33 ? -9.172 16.141 11.844 1 97.81 33 GLU B N 1
ATOM 1475 C CA . GLU B 1 33 ? -10.586 16.359 11.555 1 97.81 33 GLU B CA 1
ATOM 1476 C C . GLU B 1 33 ? -10.773 17.469 10.516 1 97.81 33 GLU B C 1
ATOM 1478 O O . GLU B 1 33 ? -9.898 18.328 10.344 1 97.81 33 GLU B O 1
ATOM 1483 N N . PRO B 1 34 ? -11.977 17.391 9.828 1 97.88 34 PRO B N 1
ATOM 1484 C CA . PRO B 1 34 ? -13.102 16.469 10.008 1 97.88 34 PRO B CA 1
ATOM 1485 C C . PRO B 1 34 ? -12.828 15.094 9.383 1 97.88 34 PRO B C 1
ATOM 1487 O O . PRO B 1 34 ? -12.164 15 8.352 1 97.88 34 PRO B O 1
ATOM 1490 N N . LEU B 1 35 ? -13.312 14.094 10.016 1 97.06 35 LEU B N 1
ATOM 1491 C CA . LEU B 1 35 ? -13.312 12.734 9.477 1 97.06 35 LEU B CA 1
ATOM 1492 C C . LEU B 1 35 ? -14.609 12.453 8.719 1 97.06 35 LEU B C 1
ATOM 1494 O O . LEU B 1 35 ? -15.688 12.875 9.141 1 97.06 35 LEU B O 1
ATOM 1498 N N . GLY B 1 36 ? -14.508 11.852 7.629 1 96.25 36 GLY B N 1
ATOM 1499 C CA . GLY B 1 36 ? -15.703 11.484 6.879 1 96.25 36 GLY B CA 1
ATOM 1500 C C . GLY B 1 36 ? -16.438 10.297 7.465 1 96.25 36 GLY B C 1
ATOM 1501 O O . GLY B 1 36 ? -17.297 9.711 6.812 1 96.25 36 GLY B O 1
ATOM 1502 N N . PHE B 1 37 ? -16.062 9.852 8.617 1 94.56 37 PHE B N 1
ATOM 1503 C CA . PHE B 1 37 ? -16.625 8.695 9.305 1 94.56 37 PHE B CA 1
ATOM 1504 C C . PHE B 1 37 ? -16.562 8.875 10.812 1 94.56 37 PHE B C 1
ATOM 1506 O O . PHE B 1 37 ? -15.922 9.805 11.305 1 94.56 37 PHE B O 1
ATOM 1513 N N . SER B 1 38 ? -17.266 7.996 11.492 1 91.69 38 SER B N 1
ATOM 1514 C CA . SER B 1 38 ? -17.172 7.926 12.945 1 91.69 38 SER B CA 1
ATOM 1515 C C . SER B 1 38 ? -16.094 6.945 13.383 1 91.69 38 SER B C 1
ATOM 1517 O O . SER B 1 38 ? -15.938 5.875 12.781 1 91.69 38 SER B O 1
ATOM 1519 N N . MET B 1 39 ? -15.359 7.305 14.414 1 86.06 39 MET B N 1
ATOM 1520 C CA . MET B 1 39 ? -14.344 6.402 14.945 1 86.06 39 MET B CA 1
ATOM 1521 C C . MET B 1 39 ? -14.977 5.152 15.539 1 86.06 39 MET B C 1
ATOM 1523 O O . MET B 1 39 ? -14.289 4.168 15.812 1 86.06 39 MET B O 1
ATOM 1527 N N . GLU B 1 40 ? -16.266 5.203 15.711 1 83.81 40 GLU B N 1
ATOM 1528 C CA . GLU B 1 40 ? -17 4.043 16.203 1 83.81 40 GLU B CA 1
ATOM 1529 C C . GLU B 1 40 ? -17.406 3.121 15.055 1 83.81 40 GLU B C 1
ATOM 1531 O O . GLU B 1 40 ? -18.031 2.086 15.273 1 83.81 40 GLU B O 1
ATOM 1536 N N . ASP B 1 41 ? -16.969 3.564 13.992 1 84.12 41 ASP B N 1
ATOM 1537 C CA . ASP B 1 41 ? -17.219 2.699 12.844 1 84.12 41 ASP B CA 1
ATOM 1538 C C . ASP B 1 41 ? -16.641 1.305 13.07 1 84.12 41 ASP B C 1
ATOM 1540 O O . ASP B 1 41 ? -15.492 1.166 13.508 1 84.12 41 ASP B O 1
ATOM 1544 N N . ARG B 1 42 ? -17.406 0.299 12.859 1 77.94 42 ARG B N 1
ATOM 1545 C CA . ARG B 1 42 ? -17.078 -1.097 13.117 1 77.94 42 ARG B CA 1
ATOM 1546 C C . ARG B 1 42 ? -15.75 -1.473 12.453 1 77.94 42 ARG B C 1
ATOM 1548 O O . ARG B 1 42 ? -14.961 -2.225 13.023 1 77.94 42 ARG B O 1
ATOM 1555 N N . LEU B 1 43 ? -15.57 -0.96 11.242 1 75.31 43 LEU B N 1
ATOM 1556 C CA . LEU B 1 43 ? -14.352 -1.286 10.5 1 75.31 43 LEU B CA 1
ATOM 1557 C C . LEU B 1 43 ? -13.117 -0.748 11.219 1 75.31 43 LEU B C 1
ATOM 1559 O O . LEU B 1 43 ? -12.086 -1.414 11.266 1 75.31 43 LEU B O 1
ATOM 1563 N N . LEU B 1 44 ? -13.266 0.427 11.734 1 80.56 44 LEU B N 1
ATOM 1564 C CA . LEU B 1 44 ? -12.156 1.046 12.461 1 80.56 44 LEU B CA 1
ATOM 1565 C C . LEU B 1 44 ? -11.953 0.387 13.82 1 80.56 44 LEU B C 1
ATOM 1567 O O . LEU B 1 44 ? -10.82 0.167 14.25 1 80.56 44 LEU B O 1
ATOM 1571 N N . GLN B 1 45 ? -13.039 0.054 14.398 1 79.19 45 GLN B N 1
ATOM 1572 C CA . GLN B 1 45 ? -12.969 -0.629 15.688 1 79.19 45 GLN B CA 1
ATOM 1573 C C . GLN B 1 45 ? -12.258 -1.976 15.555 1 79.19 45 GLN B C 1
ATOM 1575 O O . GLN B 1 45 ? -11.438 -2.336 16.391 1 79.19 45 GLN B O 1
ATOM 1580 N N . ARG B 1 46 ? -12.57 -2.631 14.547 1 80 46 ARG B N 1
ATOM 1581 C CA . ARG B 1 46 ? -11.938 -3.926 14.32 1 80 46 ARG B CA 1
ATOM 1582 C C . ARG B 1 46 ? -10.438 -3.77 14.117 1 80 46 ARG B C 1
ATOM 1584 O O . ARG B 1 46 ? -9.641 -4.492 14.719 1 80 46 ARG B O 1
ATOM 1591 N N . ALA B 1 47 ? -10.125 -2.887 13.25 1 78.62 47 ALA B N 1
ATOM 1592 C CA . ALA B 1 47 ? -8.711 -2.633 13 1 78.62 47 ALA B CA 1
ATOM 1593 C C . ALA B 1 47 ? -7.977 -2.27 14.281 1 78.62 47 ALA B C 1
ATOM 1595 O O . ALA B 1 47 ? -6.867 -2.744 14.531 1 78.62 47 ALA B O 1
ATOM 1596 N N . GLY B 1 48 ? -8.594 -1.422 15.047 1 74.38 48 GLY B N 1
ATOM 1597 C CA . GLY B 1 48 ? -8.031 -1.035 16.328 1 74.38 48 GLY B CA 1
ATOM 1598 C C . GLY B 1 48 ? -7.91 -2.195 17.297 1 74.38 48 GLY B C 1
ATOM 1599 O O . GLY B 1 48 ? -6.898 -2.328 18 1 74.38 48 GLY B O 1
ATOM 1600 N N . LEU B 1 49 ? -8.938 -3.043 17.375 1 74.5 49 LEU B N 1
ATOM 1601 C CA . LEU B 1 49 ? -8.961 -4.199 18.266 1 74.5 49 LEU B CA 1
ATOM 1602 C C . LEU B 1 49 ? -7.875 -5.199 17.891 1 74.5 49 LEU B C 1
ATOM 1604 O O . LEU B 1 49 ? -7.207 -5.762 18.766 1 74.5 49 LEU B O 1
ATOM 1608 N N . ASP B 1 50 ? -7.754 -5.316 16.641 1 74.69 50 ASP B N 1
ATOM 1609 C CA . ASP B 1 50 ? -6.805 -6.312 16.156 1 74.69 50 ASP B CA 1
ATOM 1610 C C . ASP B 1 50 ? -5.367 -5.875 16.422 1 74.69 50 ASP B C 1
ATOM 1612 O O . ASP B 1 50 ? -4.477 -6.715 16.562 1 74.69 50 ASP B O 1
ATOM 1616 N N . TYR B 1 51 ? -5.25 -4.516 16.5 1 69.69 51 TYR B N 1
ATOM 1617 C CA . TYR B 1 51 ? -3.881 -4.012 16.531 1 69.69 51 TYR B CA 1
ATOM 1618 C C . TYR B 1 51 ? -3.684 -3.041 17.688 1 69.69 51 TYR B C 1
ATOM 1620 O O . TYR B 1 51 ? -2.695 -2.303 17.734 1 69.69 51 TYR B O 1
ATOM 1628 N N . HIS B 1 52 ? -4.785 -2.83 18.469 1 60.34 52 HIS B N 1
ATOM 1629 C CA . HIS B 1 52 ? -4.926 -1.797 19.484 1 60.34 52 HIS B CA 1
ATOM 1630 C C . HIS B 1 52 ? -3.66 -1.673 20.328 1 60.34 52 HIS B C 1
ATOM 1632 O O . HIS B 1 52 ? -3.26 -0.566 20.688 1 60.34 52 HIS B O 1
ATOM 1638 N N . GLU B 1 53 ? -3.215 -2.715 20.594 1 58.94 53 GLU B N 1
ATOM 1639 C CA . GLU B 1 53 ? -2.127 -2.596 21.562 1 58.94 53 GLU B CA 1
ATOM 1640 C C . GLU B 1 53 ? -0.924 -1.882 20.953 1 58.94 53 GLU B C 1
ATOM 1642 O O . GLU B 1 53 ? -0.065 -1.373 21.672 1 58.94 53 GLU B O 1
ATOM 1647 N N . TYR B 1 54 ? -1.018 -1.562 19.578 1 55.78 54 TYR B N 1
ATOM 1648 C CA . TYR B 1 54 ? 0.339 -1.319 19.094 1 55.78 54 TYR B CA 1
ATOM 1649 C C . TYR B 1 54 ? 0.436 0.029 18.391 1 55.78 54 TYR B C 1
ATOM 1651 O O . TYR B 1 54 ? 1.53 0.575 18.234 1 55.78 54 TYR B O 1
ATOM 1659 N N . ALA B 1 55 ? -0.791 0.6 17.938 1 62.69 55 ALA B N 1
ATOM 1660 C CA . ALA B 1 55 ? -0.507 1.865 17.266 1 62.69 55 ALA B CA 1
ATOM 1661 C C . ALA B 1 55 ? -1.321 3.004 17.875 1 62.69 55 ALA B C 1
ATOM 1663 O O . ALA B 1 55 ? -2.553 2.947 17.906 1 62.69 55 ALA B O 1
ATOM 1664 N N . PRO B 1 56 ? -0.629 3.896 18.547 1 74.88 56 PRO B N 1
ATOM 1665 C CA . PRO B 1 56 ? -1.322 5.09 19.047 1 74.88 56 PRO B CA 1
ATOM 1666 C C . PRO B 1 56 ? -1.983 5.891 17.922 1 74.88 56 PRO B C 1
ATOM 1668 O O . PRO B 1 56 ? -1.334 6.215 16.922 1 74.88 56 PRO B O 1
ATOM 1671 N N . VAL B 1 57 ? -3.285 5.883 17.906 1 90.25 57 VAL B N 1
ATOM 1672 C CA . VAL B 1 57 ? -4.004 6.789 17.016 1 90.25 57 VAL B CA 1
ATOM 1673 C C . VAL B 1 57 ? -4.367 8.07 17.766 1 90.25 57 VAL B C 1
ATOM 1675 O O . VAL B 1 57 ? -5.035 8.023 18.797 1 90.25 57 VAL B O 1
ATOM 1678 N N . ARG B 1 58 ? -3.879 9.164 17.281 1 94.06 58 ARG B N 1
ATOM 1679 C CA . ARG B 1 58 ? -4.184 10.469 17.859 1 94.06 58 ARG B CA 1
ATOM 1680 C C . ARG B 1 58 ? -5.066 11.289 16.922 1 94.06 58 ARG B C 1
ATOM 1682 O O . ARG B 1 58 ? -4.832 11.32 15.711 1 94.06 58 ARG B O 1
ATOM 1689 N N . ARG B 1 59 ? -5.988 11.938 17.578 1 95.62 59 ARG B N 1
ATOM 1690 C CA . ARG B 1 59 ? -6.895 12.781 16.797 1 95.62 59 ARG B CA 1
ATOM 1691 C C . ARG B 1 59 ? -6.645 14.258 17.094 1 95.62 59 ARG B C 1
ATOM 1693 O O . ARG B 1 59 ? -6.391 14.641 18.234 1 95.62 59 ARG B O 1
ATOM 1700 N N . HIS B 1 60 ? -6.73 15.047 16.047 1 98.12 60 HIS B N 1
ATOM 1701 C CA . HIS B 1 60 ? -6.562 16.484 16.125 1 98.12 60 HIS B CA 1
ATOM 1702 C C . HIS B 1 60 ? -7.781 17.219 15.578 1 98.12 60 HIS B C 1
ATOM 1704 O O . HIS B 1 60 ? -8.312 16.844 14.523 1 98.12 60 HIS B O 1
ATOM 1710 N N . ALA B 1 61 ? -8.234 18.266 16.281 1 98.25 61 ALA B N 1
ATOM 1711 C CA . ALA B 1 61 ? -9.453 19 15.922 1 98.25 61 ALA B CA 1
ATOM 1712 C C . ALA B 1 61 ? -9.32 19.641 14.547 1 98.25 61 ALA B C 1
ATOM 1714 O O . ALA B 1 61 ? -10.32 19.844 13.844 1 98.25 61 ALA B O 1
ATOM 1715 N N . ASP B 1 62 ? -8.141 20.047 14.258 1 98.38 62 ASP B N 1
ATOM 1716 C CA . ASP B 1 62 ? -7.855 20.672 12.969 1 98.38 62 ASP B CA 1
ATOM 1717 C C . ASP B 1 62 ? -6.359 20.656 12.672 1 98.38 62 ASP B C 1
ATOM 1719 O O . ASP B 1 62 ? -5.57 20.109 13.445 1 98.38 62 ASP B O 1
ATOM 1723 N N . TRP B 1 63 ? -5.973 21.172 11.469 1 98.5 63 TRP B N 1
ATOM 1724 C CA . TRP B 1 63 ? -4.582 21.188 11.023 1 98.5 63 TRP B CA 1
ATOM 1725 C C . TRP B 1 63 ? -3.723 22 11.992 1 98.5 63 TRP B C 1
ATOM 1727 O O . TRP B 1 63 ? -2.588 21.625 12.289 1 98.5 63 TRP B O 1
ATOM 1737 N N . ALA B 1 64 ? -4.277 23.125 12.438 1 98.44 64 ALA B N 1
ATOM 1738 C CA . ALA B 1 64 ? -3.531 23.969 13.367 1 98.44 64 ALA B CA 1
ATOM 1739 C C . ALA B 1 64 ? -3.162 23.188 14.633 1 98.44 64 ALA B C 1
ATOM 1741 O O . ALA B 1 64 ? -2.059 23.344 15.156 1 98.44 64 ALA B O 1
ATOM 1742 N N . ALA B 1 65 ? -4.066 22.438 15.148 1 98.56 65 ALA B N 1
ATOM 1743 C CA . ALA B 1 65 ? -3.811 21.609 16.328 1 98.56 65 ALA B CA 1
ATOM 1744 C C . ALA B 1 65 ? -2.711 20.594 16.062 1 98.56 65 ALA B C 1
ATOM 1746 O O . ALA B 1 65 ? -1.835 20.375 16.906 1 98.56 65 ALA B O 1
ATOM 1747 N N . LEU B 1 66 ? -2.742 19.922 14.922 1 98.5 66 LEU B N 1
ATOM 1748 C CA . LEU B 1 66 ? -1.693 18.984 14.531 1 98.5 66 LEU B CA 1
ATOM 1749 C C . LEU B 1 66 ? -0.344 19.688 14.438 1 98.5 66 LEU B C 1
ATOM 1751 O O . LEU B 1 66 ? 0.666 19.172 14.93 1 98.5 66 LEU B O 1
ATOM 1755 N N . ARG B 1 67 ? -0.36 20.797 13.789 1 97.88 67 ARG B N 1
ATOM 1756 C CA . ARG B 1 67 ? 0.872 21.562 13.609 1 97.88 67 ARG B CA 1
ATOM 1757 C C . ARG B 1 67 ? 1.504 21.906 14.961 1 97.88 67 ARG B C 1
ATOM 1759 O O . ARG B 1 67 ? 2.721 21.797 15.125 1 97.88 67 ARG B O 1
ATOM 1766 N N . ALA B 1 68 ? 0.703 22.359 15.852 1 97.88 68 ALA B N 1
ATOM 1767 C CA . ALA B 1 68 ? 1.194 22.703 17.188 1 97.88 68 ALA B CA 1
ATOM 1768 C C . ALA B 1 68 ? 1.866 21.5 17.844 1 97.88 68 ALA B C 1
ATOM 1770 O O . ALA B 1 68 ? 2.941 21.625 18.438 1 97.88 68 ALA B O 1
ATOM 1771 N N . GLU B 1 69 ? 1.203 20.375 17.766 1 96.56 69 GLU B N 1
ATOM 1772 C CA . GLU B 1 69 ? 1.781 19.141 18.312 1 96.56 69 GLU B CA 1
ATOM 1773 C C . GLU B 1 69 ? 3.092 18.797 17.609 1 96.56 69 GLU B C 1
ATOM 1775 O O . GLU B 1 69 ? 4.059 18.391 18.266 1 96.56 69 GLU B O 1
ATOM 1780 N N . ALA B 1 70 ? 3.113 18.844 16.281 1 96.75 70 ALA B N 1
ATOM 1781 C CA . ALA B 1 70 ? 4.305 18.531 15.5 1 96.75 70 ALA B CA 1
ATOM 1782 C C . ALA B 1 70 ? 5.461 19.469 15.859 1 96.75 70 ALA B C 1
ATOM 1784 O O . ALA B 1 70 ? 6.613 19.031 15.938 1 96.75 70 ALA B O 1
ATOM 1785 N N . ASP B 1 71 ? 5.133 20.734 16.078 1 96.88 71 ASP B N 1
ATOM 1786 C CA . ASP B 1 71 ? 6.145 21.703 16.469 1 96.88 71 ASP B CA 1
ATOM 1787 C C . ASP B 1 71 ? 6.785 21.344 17.797 1 96.88 71 ASP B C 1
ATOM 1789 O O . ASP B 1 71 ? 7.996 21.484 17.969 1 96.88 71 ASP B O 1
ATOM 1793 N N . ARG B 1 72 ? 6.023 20.859 18.688 1 96.56 72 ARG B N 1
ATOM 1794 C CA . ARG B 1 72 ? 6.504 20.484 20.016 1 96.56 72 ARG B CA 1
ATOM 1795 C C . ARG B 1 72 ? 7.34 19.219 19.953 1 96.56 72 ARG B C 1
ATOM 1797 O O . ARG B 1 72 ? 8.352 19.094 20.641 1 96.56 72 ARG B O 1
ATOM 1804 N N . SER B 1 73 ? 6.941 18.266 19.156 1 95.06 73 SER B N 1
ATOM 1805 C CA . SER B 1 73 ? 7.57 16.953 19.062 1 95.06 73 SER B CA 1
ATOM 1806 C C . SER B 1 73 ? 8.836 17 18.219 1 95.06 73 SER B C 1
ATOM 1808 O O . SER B 1 73 ? 9.711 16.141 18.359 1 95.06 73 SER B O 1
ATOM 1810 N N . GLY B 1 74 ? 8.867 17.969 17.234 1 96.38 74 GLY B N 1
ATOM 1811 C CA . GLY B 1 74 ? 9.984 18.062 16.312 1 96.38 74 GLY B CA 1
ATOM 1812 C C . GLY B 1 74 ? 9.867 17.125 15.125 1 96.38 74 GLY B C 1
ATOM 1813 O O . GLY B 1 74 ? 8.82 16.516 14.914 1 96.38 74 GLY B O 1
ATOM 1814 N N . GLY B 1 75 ? 10.914 17.141 14.234 1 95.94 75 GLY B N 1
ATOM 1815 C CA . GLY B 1 75 ? 10.922 16.328 13.023 1 95.94 75 GLY B CA 1
ATOM 1816 C C . GLY B 1 75 ? 10.508 17.109 11.781 1 95.94 75 GLY B C 1
ATOM 1817 O O . GLY B 1 75 ? 9.805 18.109 11.883 1 95.94 75 GLY B O 1
ATOM 1818 N N . ARG B 1 76 ? 10.984 16.656 10.711 1 97.69 76 ARG B N 1
ATOM 1819 C CA . ARG B 1 76 ? 10.609 17.266 9.445 1 97.69 76 ARG B CA 1
ATOM 1820 C C . ARG B 1 76 ? 9.242 16.766 8.984 1 97.69 76 ARG B C 1
ATOM 1822 O O . ARG B 1 76 ? 8.82 15.664 9.336 1 97.69 76 ARG B O 1
ATOM 1829 N N . ARG B 1 77 ? 8.531 17.641 8.266 1 98.44 77 ARG B N 1
ATOM 1830 C CA . ARG B 1 77 ? 7.219 17.297 7.73 1 98.44 77 ARG B CA 1
ATOM 1831 C C . ARG B 1 77 ? 7.215 17.344 6.207 1 98.44 77 ARG B C 1
ATOM 1833 O O . ARG B 1 77 ? 7.797 18.25 5.605 1 98.44 77 ARG B O 1
ATOM 1840 N N . PHE B 1 78 ? 6.582 16.375 5.613 1 98.69 78 PHE B N 1
ATOM 1841 C CA . PHE B 1 78 ? 6.492 16.281 4.16 1 98.69 78 PHE B CA 1
ATOM 1842 C C . PHE B 1 78 ? 5.047 16.078 3.721 1 98.69 78 PHE B C 1
ATOM 1844 O O . PHE B 1 78 ? 4.348 15.219 4.258 1 98.69 78 PHE B O 1
ATOM 1851 N N . ALA B 1 79 ? 4.629 16.875 2.785 1 98.75 79 ALA B N 1
ATOM 1852 C CA . ALA B 1 79 ? 3.287 16.75 2.219 1 98.75 79 ALA B CA 1
ATOM 1853 C C . ALA B 1 79 ? 3.297 15.875 0.97 1 98.75 79 ALA B C 1
ATOM 1855 O O . ALA B 1 79 ? 3.996 16.172 -0 1 98.75 79 ALA B O 1
ATOM 1856 N N . PHE B 1 80 ? 2.561 14.828 0.996 1 98.44 80 PHE B N 1
ATOM 1857 C CA . PHE B 1 80 ? 2.375 14 -0.193 1 98.44 80 PHE B CA 1
ATOM 1858 C C . PHE B 1 80 ? 1.254 14.555 -1.064 1 98.44 80 PHE B C 1
ATOM 1860 O O . PHE B 1 80 ? 0.108 14.656 -0.621 1 98.44 80 PHE B O 1
ATOM 1867 N N . THR B 1 81 ? 1.549 14.914 -2.27 1 96.12 81 THR B N 1
ATOM 1868 C CA . THR B 1 81 ? 0.609 15.516 -3.209 1 96.12 81 THR B CA 1
ATOM 1869 C C . THR B 1 81 ? 1.043 15.25 -4.648 1 96.12 81 THR B C 1
ATOM 1871 O O . THR B 1 81 ? 2.238 15.156 -4.938 1 96.12 81 THR B O 1
ATOM 1874 N N . THR B 1 82 ? 0.084 15.094 -5.566 1 89.62 82 THR B N 1
ATOM 1875 C CA . THR B 1 82 ? 0.39 14.891 -6.977 1 89.62 82 THR B CA 1
ATOM 1876 C C . THR B 1 82 ? 1.087 16.125 -7.559 1 89.62 82 THR B C 1
ATOM 1878 O O . THR B 1 82 ? 1.663 16.062 -8.648 1 89.62 82 THR B O 1
ATOM 1881 N N . ARG B 1 83 ? 1.1 17.203 -6.773 1 89.12 83 ARG B N 1
ATOM 1882 C CA . ARG B 1 83 ? 1.732 18.438 -7.203 1 89.12 83 ARG B CA 1
ATOM 1883 C C . ARG B 1 83 ? 3.121 18.594 -6.594 1 89.12 83 ARG B C 1
ATOM 1885 O O . ARG B 1 83 ? 3.67 19.688 -6.543 1 89.12 83 ARG B O 1
ATOM 1892 N N . GLY B 1 84 ? 3.615 17.516 -6.125 1 93 84 GLY B N 1
ATOM 1893 C CA . GLY B 1 84 ? 4.926 17.562 -5.496 1 93 84 GLY B CA 1
ATOM 1894 C C . GLY B 1 84 ? 6.043 17.906 -6.465 1 93 84 GLY B C 1
ATOM 1895 O O . GLY B 1 84 ? 5.984 17.531 -7.641 1 93 84 GLY B O 1
ATOM 1896 N N . SER B 1 85 ? 7.035 18.547 -5.941 1 91.94 85 SER B N 1
ATOM 1897 C CA . SER B 1 85 ? 8.133 19.062 -6.742 1 91.94 85 SER B CA 1
ATOM 1898 C C . SER B 1 85 ? 9.203 18 -6.969 1 91.94 85 SER B C 1
ATOM 1900 O O . SER B 1 85 ? 10.094 18.172 -7.809 1 91.94 85 SER B O 1
ATOM 1902 N N . ARG B 1 86 ? 9.164 16.938 -6.168 1 95 86 ARG B N 1
ATOM 1903 C CA . ARG B 1 86 ? 10.117 15.844 -6.305 1 95 86 ARG B CA 1
ATOM 1904 C C . ARG B 1 86 ? 9.492 14.523 -5.863 1 95 86 ARG B C 1
ATOM 1906 O O . ARG B 1 86 ? 8.422 14.508 -5.25 1 95 86 ARG B O 1
ATOM 1913 N N . TRP B 1 87 ? 10.219 13.453 -6.191 1 96.94 87 TRP B N 1
ATOM 1914 C CA . TRP B 1 87 ? 9.742 12.141 -5.758 1 96.94 87 TRP B CA 1
ATOM 1915 C C . TRP B 1 87 ? 10.039 11.922 -4.281 1 96.94 87 TRP B C 1
ATOM 1917 O O . TRP B 1 87 ? 11.117 12.281 -3.795 1 96.94 87 TRP B O 1
ATOM 1927 N N . ALA B 1 88 ? 9.094 11.336 -3.602 1 97.56 88 ALA B N 1
ATOM 1928 C CA . ALA B 1 88 ? 9.289 10.961 -2.205 1 97.56 88 ALA B CA 1
ATOM 1929 C C . ALA B 1 88 ? 10.484 10.031 -2.049 1 97.56 88 ALA B C 1
ATOM 1931 O O . ALA B 1 88 ? 11.148 10.023 -1.008 1 97.56 88 ALA B O 1
ATOM 1932 N N . THR B 1 89 ? 10.812 9.273 -3.08 1 95.38 89 THR B N 1
ATOM 1933 C CA . THR B 1 89 ? 11.891 8.289 -3.033 1 95.38 89 THR B CA 1
ATOM 1934 C C . THR B 1 89 ? 13.25 8.977 -3.018 1 95.38 89 THR B C 1
ATOM 1936 O O . THR B 1 89 ? 14.273 8.336 -2.764 1 95.38 89 THR B O 1
ATOM 1939 N N . GLU B 1 90 ? 13.281 10.25 -3.229 1 95.81 90 GLU B N 1
ATOM 1940 C CA . GLU B 1 90 ? 14.516 11.031 -3.209 1 95.81 90 GLU B CA 1
ATOM 1941 C C . GLU B 1 90 ? 14.789 11.594 -1.819 1 95.81 90 GLU B C 1
ATOM 1943 O O . GLU B 1 90 ? 15.875 12.102 -1.555 1 95.81 90 GLU B O 1
ATOM 1948 N N . VAL B 1 91 ? 13.828 11.547 -1.022 1 97.19 91 VAL B N 1
ATOM 1949 C CA . VAL B 1 91 ? 13.961 12.102 0.321 1 97.19 91 VAL B CA 1
ATOM 1950 C C . VAL B 1 91 ? 14.844 11.188 1.17 1 97.19 91 VAL B C 1
ATOM 1952 O O . VAL B 1 91 ? 14.672 9.961 1.149 1 97.19 91 VAL B O 1
ATOM 1955 N N . ASP B 1 92 ? 15.812 11.719 1.812 1 97.06 92 ASP B N 1
ATOM 1956 C CA . ASP B 1 92 ? 16.578 10.984 2.809 1 97.06 92 ASP B CA 1
ATOM 1957 C C . ASP B 1 92 ? 15.828 10.922 4.141 1 97.06 92 ASP B C 1
ATOM 1959 O O . ASP B 1 92 ? 16.156 11.656 5.074 1 97.06 92 ASP B O 1
ATOM 1963 N N . TRP B 1 93 ? 14.945 10.062 4.258 1 97.88 93 TRP B N 1
ATOM 1964 C CA . TRP B 1 93 ? 14.047 9.953 5.402 1 97.88 93 TRP B CA 1
ATOM 1965 C C . TRP B 1 93 ? 14.836 9.758 6.695 1 97.88 93 TRP B C 1
ATOM 1967 O O . TRP B 1 93 ? 15.828 9.031 6.715 1 97.88 93 TRP B O 1
ATOM 1977 N N . GLN B 1 94 ? 14.352 10.352 7.688 1 95.94 94 GLN B N 1
ATOM 1978 C CA . GLN B 1 94 ? 14.914 10.242 9.031 1 95.94 94 GLN B CA 1
ATOM 1979 C C . GLN B 1 94 ? 13.844 9.867 10.047 1 95.94 94 GLN B C 1
ATOM 1981 O O . GLN B 1 94 ? 12.688 10.281 9.914 1 95.94 94 GLN B O 1
ATOM 1986 N N . ALA B 1 95 ? 14.305 9.117 11.008 1 93.25 95 ALA B N 1
ATOM 1987 C CA . ALA B 1 95 ? 13.383 8.82 12.102 1 93.25 95 ALA B CA 1
ATOM 1988 C C . ALA B 1 95 ? 12.75 10.094 12.648 1 93.25 95 ALA B C 1
ATOM 1990 O O . ALA B 1 95 ? 13.43 11.109 12.828 1 93.25 95 ALA B O 1
ATOM 1991 N N . GLY B 1 96 ? 11.406 10.086 12.867 1 94.19 96 GLY B N 1
ATOM 1992 C CA . GLY B 1 96 ? 10.695 11.242 13.398 1 94.19 96 GLY B CA 1
ATOM 1993 C C . GLY B 1 96 ? 9.992 12.055 12.336 1 94.19 96 GLY B C 1
ATOM 1994 O O . GLY B 1 96 ? 9.156 12.906 12.648 1 94.19 96 GLY B O 1
ATOM 1995 N N . ASP B 1 97 ? 10.32 11.836 11.031 1 98.12 97 ASP B N 1
ATOM 1996 C CA . ASP B 1 97 ? 9.672 12.57 9.945 1 98.12 97 ASP B CA 1
ATOM 1997 C C . ASP B 1 97 ? 8.164 12.336 9.953 1 98.12 97 ASP B C 1
ATOM 1999 O O . ASP B 1 97 ? 7.695 11.258 10.305 1 98.12 97 ASP B O 1
ATOM 2003 N N . TRP B 1 98 ? 7.434 13.414 9.609 1 98.62 98 TRP B N 1
ATOM 2004 C CA . TRP B 1 98 ? 5.98 13.383 9.461 1 98.62 98 TRP B CA 1
ATOM 2005 C C . TRP B 1 98 ? 5.582 13.227 8 1 98.62 98 TRP B C 1
ATOM 2007 O O . TRP B 1 98 ? 5.965 14.039 7.156 1 98.62 98 TRP B O 1
ATOM 2017 N N . LEU B 1 99 ? 4.879 12.172 7.676 1 98.81 99 LEU B N 1
ATOM 2018 C CA . LEU B 1 99 ? 4.352 11.922 6.336 1 98.81 99 LEU B CA 1
ATOM 2019 C C . LEU B 1 99 ? 2.873 12.297 6.258 1 98.81 99 LEU B C 1
ATOM 2021 O O . LEU B 1 99 ? 2.021 11.586 6.805 1 98.81 99 LEU B O 1
ATOM 2025 N N . VAL B 1 100 ? 2.574 13.375 5.543 1 98.94 100 VAL B N 1
ATOM 2026 C CA . VAL B 1 100 ? 1.252 13.992 5.598 1 98.94 100 VAL B CA 1
ATOM 2027 C C . VAL B 1 100 ? 0.492 13.703 4.305 1 98.94 100 VAL B C 1
ATOM 2029 O O . VAL B 1 100 ? 0.939 14.07 3.219 1 98.94 100 VAL B O 1
ATOM 2032 N N . PHE B 1 101 ? -0.641 13.117 4.449 1 98.81 101 PHE B N 1
ATOM 2033 C CA . PHE B 1 101 ? -1.482 12.742 3.32 1 98.81 101 PHE B CA 1
ATOM 2034 C C . PHE B 1 101 ? -2.84 13.43 3.406 1 98.81 101 PHE B C 1
ATOM 2036 O O . PHE B 1 101 ? -3.324 13.727 4.5 1 98.81 101 PHE B O 1
ATOM 2043 N N . GLY B 1 102 ? -3.451 13.594 2.254 1 98.38 102 GLY B N 1
ATOM 2044 C CA . GLY B 1 102 ? -4.75 14.242 2.189 1 98.38 102 GLY B CA 1
ATOM 2045 C C . GLY B 1 102 ? -5.898 13.273 1.998 1 98.38 102 GLY B C 1
ATOM 2046 O O . GLY B 1 102 ? -5.691 12.055 1.993 1 98.38 102 GLY B O 1
ATOM 2047 N N . SER B 1 103 ? -7.09 13.836 1.842 1 97.88 103 SER B N 1
ATOM 2048 C CA . SER B 1 103 ? -8.305 13.039 1.741 1 97.88 103 SER B CA 1
ATOM 2049 C C . SER B 1 103 ? -8.344 12.242 0.44 1 97.88 103 SER B C 1
ATOM 2051 O O . SER B 1 103 ? -7.633 12.57 -0.512 1 97.88 103 SER B O 1
ATOM 2053 N N . GLU B 1 104 ? -9.141 11.211 0.37 1 95.81 104 GLU B N 1
ATOM 2054 C CA . GLU B 1 104 ? -9.258 10.305 -0.771 1 95.81 104 GLU B CA 1
ATOM 2055 C C . GLU B 1 104 ? -9.82 11.023 -1.992 1 95.81 104 GLU B C 1
ATOM 2057 O O . GLU B 1 104 ? -9.422 10.742 -3.125 1 95.81 104 GLU B O 1
ATOM 2062 N N . SER B 1 105 ? -10.703 12 -1.815 1 93.94 105 SER B N 1
ATOM 2063 C CA . SER B 1 105 ? -11.406 12.641 -2.926 1 93.94 105 SER B CA 1
ATOM 2064 C C . SER B 1 105 ? -10.633 13.859 -3.438 1 93.94 105 SER B C 1
ATOM 2066 O O . SER B 1 105 ? -10.469 14.031 -4.645 1 93.94 105 SER B O 1
ATOM 2068 N N . ALA B 1 106 ? -10.008 14.664 -2.498 1 94 106 ALA B N 1
ATOM 2069 C CA . ALA B 1 106 ? -9.531 15.984 -2.9 1 94 106 ALA B CA 1
ATOM 2070 C C . ALA B 1 106 ? -8.047 16.156 -2.584 1 94 106 ALA B C 1
ATOM 2072 O O . ALA B 1 106 ? -7.43 17.141 -2.973 1 94 106 ALA B O 1
ATOM 2073 N N . GLY B 1 107 ? -7.465 15.164 -1.943 1 96.31 107 GLY B N 1
ATOM 2074 C CA . GLY B 1 107 ? -6.102 15.367 -1.483 1 96.31 107 GLY B CA 1
ATOM 2075 C C . GLY B 1 107 ? -5.988 16.391 -0.373 1 96.31 107 GLY B C 1
ATOM 2076 O O . GLY B 1 107 ? -6.902 16.531 0.443 1 96.31 107 GLY B O 1
ATOM 2077 N N . LEU B 1 108 ? -4.84 17 -0.297 1 97.81 108 LEU B N 1
ATOM 2078 C CA . LEU B 1 108 ? -4.613 18.016 0.733 1 97.81 108 LEU B CA 1
ATOM 2079 C C . LEU B 1 108 ? -5.324 19.312 0.386 1 97.81 108 LEU B C 1
ATOM 2081 O O . LEU B 1 108 ? -5.223 19.797 -0.742 1 97.81 108 LEU B O 1
ATOM 2085 N N . PRO B 1 109 ? -6.051 19.859 1.43 1 97 109 PRO B N 1
ATOM 2086 C CA . PRO B 1 109 ? -6.535 21.234 1.184 1 97 109 PRO B CA 1
ATOM 2087 C C . PRO B 1 109 ? -5.414 22.188 0.802 1 97 109 PRO B C 1
ATOM 2089 O O . PRO B 1 109 ? -4.289 22.062 1.295 1 97 109 PRO B O 1
ATOM 2092 N N . GLU B 1 110 ? -5.758 23.125 -0.032 1 96.19 110 GLU B N 1
ATOM 2093 C CA . GLU B 1 110 ? -4.77 24.078 -0.517 1 96.19 110 GLU B CA 1
ATOM 2094 C C . GLU B 1 110 ? -4.055 24.766 0.642 1 96.19 110 GLU B C 1
ATOM 2096 O O . GLU B 1 110 ? -2.832 24.922 0.62 1 96.19 110 GLU B O 1
ATOM 2101 N N . ALA B 1 111 ? -4.793 25.188 1.595 1 96.69 111 ALA B N 1
ATOM 2102 C CA . ALA B 1 111 ? -4.227 25.891 2.738 1 96.69 111 ALA B CA 1
ATOM 2103 C C . ALA B 1 111 ? -3.213 25.031 3.479 1 96.69 111 ALA B C 1
ATOM 2105 O O . ALA B 1 111 ? -2.211 25.531 3.988 1 96.69 111 ALA B O 1
ATOM 2106 N N . VAL B 1 112 ? -3.453 23.75 3.586 1 97.88 112 VAL B N 1
ATOM 2107 C CA . VAL B 1 112 ? -2.535 22.828 4.234 1 97.88 112 VAL B CA 1
ATOM 2108 C C . VAL B 1 112 ? -1.301 22.625 3.359 1 97.88 112 VAL B C 1
ATOM 2110 O O . VAL B 1 112 ? -0.169 22.688 3.842 1 97.88 112 VAL B O 1
ATOM 2113 N N . ARG B 1 113 ? -1.546 22.344 2.094 1 96.94 113 ARG B N 1
ATOM 2114 C CA . ARG B 1 113 ? -0.458 22.109 1.146 1 96.94 113 ARG B CA 1
ATOM 2115 C C . ARG B 1 113 ? 0.497 23.297 1.124 1 96.94 113 ARG B C 1
ATOM 2117 O O . ARG B 1 113 ? 1.717 23.125 1.081 1 96.94 113 ARG B O 1
ATOM 2124 N N . GLU B 1 114 ? -0.02 24.5 1.21 1 95.81 114 GLU B N 1
ATOM 2125 C CA . GLU B 1 114 ? 0.767 25.734 1.102 1 95.81 114 GLU B CA 1
ATOM 2126 C C . GLU B 1 114 ? 1.552 26 2.383 1 95.81 114 GLU B C 1
ATOM 2128 O O . GLU B 1 114 ? 2.434 26.859 2.408 1 95.81 114 GLU B O 1
ATOM 2133 N N . ASP B 1 115 ? 1.226 25.297 3.377 1 97.06 115 ASP B N 1
ATOM 2134 C CA . ASP B 1 115 ? 1.974 25.391 4.625 1 97.06 115 ASP B CA 1
ATOM 2135 C C . ASP B 1 115 ? 3.344 24.734 4.5 1 97.06 115 ASP B C 1
ATOM 2137 O O . ASP B 1 115 ? 4.199 24.891 5.375 1 97.06 115 ASP B O 1
ATOM 2141 N N . PHE B 1 116 ? 3.561 24 3.467 1 97.94 116 PHE B N 1
ATOM 2142 C CA . PHE B 1 116 ? 4.812 23.297 3.223 1 97.94 116 PHE B CA 1
ATOM 2143 C C . PHE B 1 116 ? 5.637 24.016 2.16 1 97.94 116 PHE B C 1
ATOM 2145 O O . PHE B 1 116 ? 5.098 24.484 1.157 1 97.94 116 PHE B O 1
ATOM 2152 N N . ALA B 1 117 ? 6.895 24.109 2.387 1 97.06 117 ALA B N 1
ATOM 2153 C CA . ALA B 1 117 ? 7.777 24.594 1.324 1 97.06 117 ALA B CA 1
ATOM 2154 C C . ALA B 1 117 ? 7.719 23.672 0.11 1 97.06 117 ALA B C 1
ATOM 2156 O O . ALA B 1 117 ? 7.465 22.469 0.244 1 97.06 117 ALA B O 1
ATOM 2157 N N . PRO B 1 118 ? 7.934 24.172 -1.046 1 95.62 118 PRO B N 1
ATOM 2158 C CA . PRO B 1 118 ? 7.848 23.375 -2.264 1 95.62 118 PRO B CA 1
ATOM 2159 C C . PRO B 1 118 ? 8.695 22.094 -2.189 1 95.62 118 PRO B C 1
ATOM 2161 O O . PRO B 1 118 ? 8.242 21.031 -2.604 1 95.62 118 PRO B O 1
ATOM 2164 N N . ASP B 1 119 ? 9.875 22.156 -1.619 1 95.94 119 ASP B N 1
ATOM 2165 C CA . ASP B 1 119 ? 10.781 21.016 -1.566 1 95.94 119 ASP B CA 1
ATOM 2166 C C . ASP B 1 119 ? 10.289 19.969 -0.577 1 95.94 119 ASP B C 1
ATOM 2168 O O . ASP B 1 119 ? 10.781 18.844 -0.572 1 95.94 119 ASP B O 1
ATOM 2172 N N . ASP B 1 120 ? 9.328 20.375 0.256 1 97.88 120 ASP B N 1
ATOM 2173 C CA . ASP B 1 120 ? 8.773 19.438 1.233 1 97.88 120 ASP B CA 1
ATOM 2174 C C . ASP B 1 120 ? 7.469 18.828 0.733 1 97.88 120 ASP B C 1
ATOM 2176 O O . ASP B 1 120 ? 6.82 18.062 1.448 1 97.88 120 ASP B O 1
ATOM 2180 N N . ARG B 1 121 ? 7.074 19.25 -0.447 1 98.31 121 ARG B N 1
ATOM 2181 C CA . ARG B 1 121 ? 5.965 18.609 -1.153 1 98.31 121 ARG B CA 1
ATOM 2182 C C . ARG B 1 121 ? 6.473 17.516 -2.094 1 98.31 1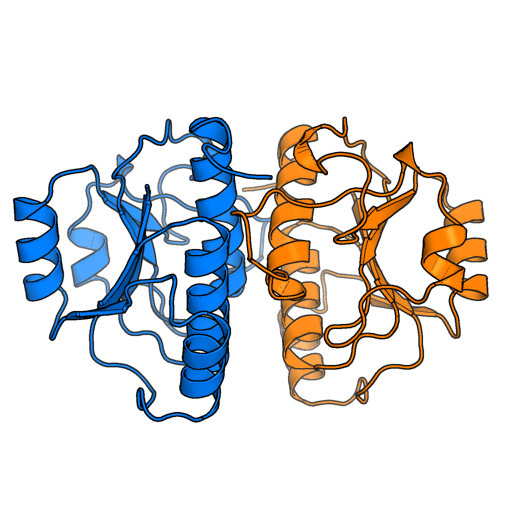21 ARG B C 1
ATOM 2184 O O . ARG B 1 121 ? 7.227 17.797 -3.029 1 98.31 121 ARG B O 1
ATOM 2191 N N . VAL B 1 122 ? 6.07 16.297 -1.819 1 98.19 122 VAL B N 1
ATOM 2192 C CA . VAL B 1 122 ? 6.656 15.172 -2.527 1 98.19 122 VAL B CA 1
ATOM 2193 C C . VAL B 1 122 ? 5.551 14.328 -3.164 1 98.19 122 VAL B C 1
ATOM 2195 O O . VAL B 1 122 ? 4.383 14.43 -2.775 1 98.19 122 VAL B O 1
ATOM 2198 N N . ARG B 1 123 ? 5.867 13.562 -4.129 1 97.12 123 ARG B N 1
ATOM 2199 C CA . ARG B 1 123 ? 4.922 12.68 -4.805 1 97.12 123 ARG B CA 1
ATOM 2200 C C . ARG B 1 123 ? 5.527 11.305 -5.035 1 97.12 123 ARG B C 1
ATOM 2202 O O . ARG B 1 123 ? 6.75 11.148 -5.074 1 97.12 123 ARG B O 1
ATOM 2209 N N . LEU B 1 124 ? 4.77 10.336 -5.105 1 97.44 124 LEU B N 1
ATOM 2210 C CA . LEU B 1 124 ? 5.215 9 -5.496 1 97.44 124 LEU B CA 1
ATOM 2211 C C . LEU B 1 124 ? 5.273 8.87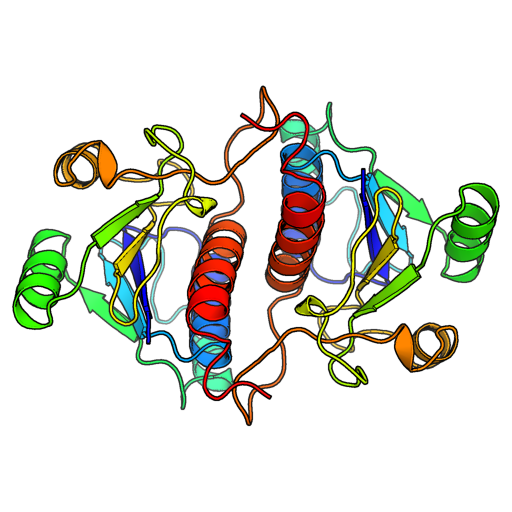5 -7.016 1 97.44 124 LEU B C 1
ATOM 2213 O O . LEU B 1 124 ? 4.438 9.438 -7.723 1 97.44 124 LEU B O 1
ATOM 2217 N N . PRO B 1 125 ? 6.258 8.156 -7.531 1 96.12 125 PRO B N 1
ATOM 2218 C CA . PRO B 1 125 ? 6.289 7.938 -8.977 1 96.12 125 PRO B CA 1
ATOM 2219 C C . PRO B 1 125 ? 5.035 7.238 -9.5 1 96.12 125 PRO B C 1
ATOM 2221 O O . PRO B 1 125 ? 4.484 6.367 -8.82 1 96.12 125 PRO B O 1
ATOM 2224 N N . MET B 1 126 ? 4.586 7.602 -10.625 1 94.31 126 MET B N 1
ATOM 2225 C CA . MET B 1 126 ? 3.461 6.984 -11.32 1 94.31 126 MET B CA 1
ATOM 2226 C C . MET B 1 126 ? 3.68 7.008 -12.836 1 94.31 126 MET B C 1
ATOM 2228 O O . MET B 1 126 ? 4.465 7.816 -13.336 1 94.31 126 MET B O 1
ATOM 2232 N N . ARG B 1 127 ? 3.006 6.199 -13.516 1 92.62 127 ARG B N 1
ATOM 2233 C CA . ARG B 1 127 ? 3.002 6.297 -14.969 1 92.62 127 ARG B CA 1
ATOM 2234 C C . ARG B 1 127 ? 2.273 7.555 -15.43 1 92.62 127 ARG B C 1
ATOM 2236 O O . ARG B 1 127 ? 1.401 8.07 -14.727 1 92.62 127 ARG B O 1
ATOM 22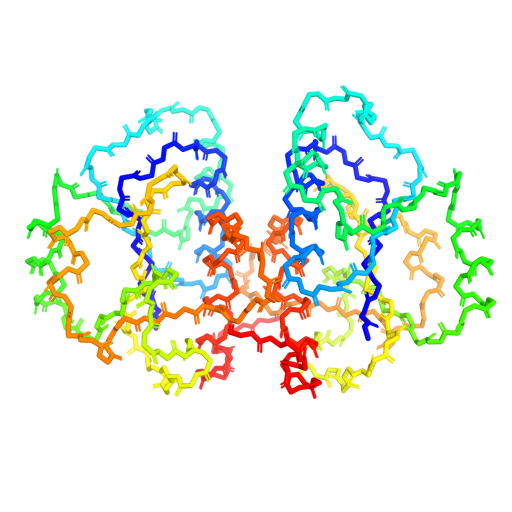43 N N . PRO B 1 128 ? 2.66 8.047 -16.656 1 90.69 128 PRO B N 1
ATOM 2244 C CA . PRO B 1 128 ? 1.973 9.234 -17.172 1 90.69 128 PRO B CA 1
ATOM 2245 C C . PRO B 1 128 ? 0.477 9.008 -17.375 1 90.69 128 PRO B C 1
ATOM 2247 O O . PRO B 1 128 ? 0.061 7.91 -17.766 1 90.69 128 PRO B O 1
ATOM 2250 N N . GLY B 1 129 ? -0.334 10.031 -17.109 1 86.31 129 GLY B N 1
ATOM 2251 C CA . GLY B 1 129 ? -1.762 9.969 -17.375 1 86.31 129 GLY B CA 1
ATOM 2252 C C . GLY B 1 129 ? -2.562 9.398 -16.219 1 86.31 129 GLY B C 1
ATOM 2253 O O . GLY B 1 129 ? -3.793 9.336 -16.281 1 86.31 129 GLY B O 1
ATOM 2254 N N . GLN B 1 130 ? -1.841 8.969 -15.258 1 86.81 130 GLN B N 1
ATOM 2255 C CA . GLN B 1 130 ? -2.535 8.391 -14.109 1 86.81 130 GLN B CA 1
ATOM 2256 C C . GLN B 1 130 ? -2.805 9.445 -13.047 1 86.81 130 GLN B C 1
ATOM 2258 O O . GLN B 1 130 ? -2.098 10.453 -12.969 1 86.81 130 GLN B O 1
ATOM 2263 N N . ARG B 1 131 ? -3.779 9.281 -12.344 1 82.06 131 ARG B N 1
ATOM 2264 C CA . ARG B 1 131 ? -4.172 10.258 -11.328 1 82.06 131 ARG B CA 1
ATOM 2265 C C . ARG B 1 131 ? -3.434 10.008 -10.016 1 82.06 131 ARG B C 1
ATOM 2267 O O . ARG B 1 131 ? -2.604 10.82 -9.602 1 82.06 131 ARG B O 1
ATOM 2274 N N . SER B 1 132 ? -3.982 9.141 -9.18 1 88.06 132 SER B N 1
ATOM 2275 C CA . SER B 1 132 ? -3.312 8.875 -7.906 1 88.06 132 SER B CA 1
ATOM 2276 C C . SER B 1 132 ? -3.514 7.43 -7.473 1 88.06 132 SER B C 1
ATOM 2278 O O . SER B 1 132 ? -4.34 6.711 -8.039 1 88.06 132 SER B O 1
ATOM 2280 N N . LEU B 1 133 ? -2.682 7.039 -6.504 1 94.38 133 LEU B N 1
ATOM 2281 C CA . LEU B 1 133 ? -2.891 5.77 -5.816 1 94.38 133 LEU B CA 1
ATOM 2282 C C . LEU B 1 133 ? -4.016 5.883 -4.793 1 94.38 133 LEU B C 1
ATOM 2284 O O . LEU B 1 133 ? -4.438 6.992 -4.449 1 94.38 133 LEU B O 1
ATOM 2288 N N . ASN B 1 134 ? -4.539 4.715 -4.414 1 95.5 134 ASN B N 1
ATOM 2289 C CA . ASN B 1 134 ? -5.367 4.656 -3.217 1 95.5 134 ASN B CA 1
ATOM 2290 C C . ASN B 1 134 ? -4.617 5.176 -1.992 1 95.5 134 ASN B C 1
ATOM 2292 O O . ASN B 1 134 ? -3.416 4.953 -1.852 1 95.5 134 ASN B O 1
ATOM 2296 N N . LEU B 1 135 ? -5.363 5.84 -1.103 1 98 135 LEU B N 1
ATOM 2297 C CA . LEU B 1 135 ? -4.746 6.504 0.042 1 98 135 LEU B CA 1
ATOM 2298 C C . LEU B 1 135 ? -3.92 5.52 0.86 1 98 135 LEU B C 1
ATOM 2300 O O . LEU B 1 135 ? -2.742 5.766 1.134 1 98 135 LEU B O 1
ATOM 2304 N N . SER B 1 136 ? -4.512 4.375 1.282 1 98 136 SER B N 1
ATOM 2305 C CA . SER B 1 136 ? -3.77 3.471 2.156 1 98 136 SER B CA 1
ATOM 2306 C C . SER B 1 136 ? -2.58 2.854 1.432 1 98 136 SER B C 1
ATOM 2308 O O . SER B 1 136 ? -1.54 2.596 2.041 1 98 136 SER B O 1
ATOM 2310 N N . ASN B 1 137 ? -2.693 2.59 0.081 1 98.25 137 ASN B N 1
ATOM 2311 C CA . ASN B 1 137 ? -1.561 2.123 -0.711 1 98.25 137 ASN B CA 1
ATOM 2312 C C . ASN B 1 137 ? -0.433 3.15 -0.737 1 98.25 137 ASN B C 1
ATOM 2314 O O . ASN B 1 137 ? 0.739 2.795 -0.593 1 98.25 137 ASN B O 1
ATOM 2318 N N . ALA B 1 138 ? -0.824 4.398 -0.929 1 98.5 138 ALA B N 1
ATOM 2319 C CA . ALA B 1 138 ? 0.176 5.465 -0.954 1 98.5 138 ALA B CA 1
ATOM 2320 C C . ALA B 1 138 ? 0.916 5.551 0.378 1 98.5 138 ALA B C 1
ATOM 2322 O O . ALA B 1 138 ? 2.143 5.672 0.406 1 98.5 138 ALA B O 1
ATOM 2323 N N . VAL B 1 139 ? 0.151 5.488 1.454 1 98.75 139 VAL B N 1
ATOM 2324 C CA . VAL B 1 139 ? 0.754 5.543 2.783 1 98.75 139 VAL B CA 1
ATOM 2325 C C . VAL B 1 139 ? 1.697 4.355 2.971 1 98.75 139 VAL B C 1
ATOM 2327 O O . VAL B 1 139 ? 2.82 4.52 3.453 1 98.75 139 VAL B O 1
ATOM 2330 N N . ALA B 1 140 ? 1.259 3.174 2.58 1 98.62 140 ALA B N 1
ATOM 2331 C CA . ALA B 1 140 ? 2.055 1.961 2.752 1 98.62 140 ALA B CA 1
ATOM 2332 C C . ALA B 1 140 ? 3.379 2.062 2 1 98.62 140 ALA B C 1
ATOM 2334 O O . ALA B 1 140 ? 4.438 1.739 2.547 1 98.62 140 ALA B O 1
ATOM 2335 N N . VAL B 1 141 ? 3.357 2.52 0.765 1 98.5 141 VAL B N 1
ATOM 2336 C CA . VAL B 1 141 ? 4.555 2.666 -0.057 1 98.5 141 VAL B CA 1
ATOM 2337 C C . VAL B 1 141 ? 5.512 3.658 0.596 1 98.5 141 VAL B C 1
ATOM 2339 O O . VAL B 1 141 ? 6.707 3.379 0.737 1 98.5 141 VAL B O 1
ATOM 2342 N N . ALA B 1 142 ? 4.992 4.777 1.01 1 98.62 142 ALA B N 1
ATOM 2343 C CA . ALA B 1 142 ? 5.809 5.828 1.611 1 98.62 142 ALA B CA 1
ATOM 2344 C C . ALA B 1 142 ? 6.453 5.348 2.906 1 98.62 142 ALA B C 1
ATOM 2346 O O . ALA B 1 142 ? 7.652 5.543 3.123 1 98.62 142 ALA B O 1
ATOM 2347 N N . VAL B 1 143 ? 5.688 4.723 3.76 1 98 143 VAL B N 1
ATOM 2348 C CA . VAL B 1 143 ? 6.141 4.277 5.074 1 98 143 VAL B CA 1
ATOM 2349 C C . VAL B 1 143 ? 7.219 3.209 4.914 1 98 143 VAL B C 1
ATOM 2351 O O . VAL B 1 143 ? 8.234 3.232 5.613 1 98 143 VAL B O 1
ATOM 2354 N N . PHE B 1 144 ? 7.051 2.283 4.051 1 98 144 PHE B N 1
ATOM 2355 C CA . PHE B 1 144 ? 8.023 1.211 3.885 1 98 144 PHE B CA 1
ATOM 2356 C C . PHE B 1 144 ? 9.32 1.743 3.281 1 98 144 PHE B C 1
ATOM 2358 O O . PHE B 1 144 ? 10.406 1.249 3.59 1 98 144 PHE B O 1
ATOM 2365 N N . ASP B 1 145 ? 9.227 2.717 2.338 1 97.5 145 ASP B N 1
ATOM 2366 C CA . ASP B 1 145 ? 10.438 3.365 1.84 1 97.5 145 ASP B CA 1
ATOM 2367 C C . ASP B 1 145 ? 11.211 4.031 2.975 1 97.5 145 ASP B C 1
ATOM 2369 O O . ASP B 1 145 ? 12.43 3.859 3.09 1 97.5 145 ASP B O 1
ATOM 2373 N N . ALA B 1 146 ? 10.484 4.766 3.783 1 97.5 146 ALA B N 1
ATOM 2374 C CA . ALA B 1 146 ? 11.102 5.441 4.918 1 97.5 146 ALA B CA 1
ATOM 2375 C C . ALA B 1 146 ? 11.703 4.438 5.898 1 97.5 146 ALA B C 1
ATOM 2377 O O . ALA B 1 146 ? 12.836 4.605 6.352 1 97.5 146 ALA B O 1
ATOM 2378 N N . TRP B 1 147 ? 10.93 3.396 6.203 1 97 147 TRP B N 1
ATOM 2379 C CA . TRP B 1 147 ? 11.367 2.365 7.141 1 97 147 TRP B CA 1
ATOM 2380 C C . TRP B 1 147 ? 12.609 1.652 6.621 1 97 147 TRP B C 1
ATOM 2382 O O . TRP B 1 147 ? 13.523 1.344 7.391 1 97 147 TRP B O 1
ATOM 2392 N N . ARG B 1 148 ? 12.664 1.398 5.336 1 95.25 148 ARG B N 1
ATOM 2393 C CA . ARG B 1 148 ? 13.828 0.792 4.711 1 95.25 148 ARG B CA 1
ATOM 2394 C C . ARG B 1 148 ? 15.07 1.648 4.93 1 95.25 148 ARG B C 1
ATOM 2396 O O . ARG B 1 148 ? 16.156 1.125 5.223 1 95.25 148 ARG B O 1
ATOM 2403 N N . ARG B 1 149 ? 14.898 2.938 4.77 1 93.69 149 ARG B N 1
ATOM 2404 C CA . ARG B 1 149 ? 16.016 3.861 4.957 1 93.69 149 ARG B CA 1
ATOM 2405 C C . ARG B 1 149 ? 16.516 3.822 6.395 1 93.69 149 ARG B C 1
ATOM 2407 O O . ARG B 1 149 ? 17.688 4.109 6.656 1 93.69 149 ARG B O 1
ATOM 2414 N N . ALA B 1 150 ? 15.648 3.492 7.25 1 91.81 150 ALA B N 1
ATOM 2415 C CA . ALA B 1 150 ? 16.016 3.371 8.656 1 91.81 150 ALA B CA 1
ATOM 2416 C C . ALA B 1 150 ? 16.484 1.954 8.984 1 91.81 150 ALA B C 1
ATOM 2418 O O . ALA B 1 150 ? 16.641 1.603 10.156 1 91.81 150 ALA B O 1
ATOM 2419 N N . GLY B 1 151 ? 16.625 1.074 7.961 1 91.5 151 GLY B N 1
ATOM 2420 C CA . GLY B 1 151 ? 17.188 -0.257 8.109 1 91.5 151 GLY B CA 1
ATOM 2421 C C . GLY B 1 151 ? 16.188 -1.272 8.641 1 91.5 151 GLY B C 1
ATOM 2422 O O . GLY B 1 151 ? 16.578 -2.293 9.211 1 91.5 151 GLY B O 1
ATOM 2423 N N . PHE B 1 152 ? 14.852 -0.974 8.562 1 94.88 152 PHE B N 1
ATOM 2424 C CA . PHE B 1 152 ? 13.797 -1.824 9.094 1 94.88 152 PHE B CA 1
ATOM 2425 C C . PHE B 1 152 ? 14.055 -2.174 10.547 1 94.88 152 PHE B C 1
ATOM 2427 O O . PHE B 1 152 ? 13.938 -3.336 10.945 1 94.88 152 PHE B O 1
ATOM 2434 N N . GLU B 1 153 ? 14.367 -1.144 11.234 1 90.12 153 GLU B N 1
ATOM 2435 C CA . GLU B 1 153 ? 14.672 -1.337 12.648 1 90.12 153 GLU B CA 1
ATOM 2436 C C . GLU B 1 153 ? 13.516 -2.014 13.383 1 90.12 153 GLU B C 1
ATOM 2438 O O . GLU B 1 153 ? 12.359 -1.661 13.172 1 90.12 153 GLU B O 1
ATOM 2443 N N . ASP B 1 154 ? 13.828 -3.096 14.164 1 90 154 ASP B N 1
ATOM 2444 C CA . ASP B 1 154 ? 12.938 -3.832 15.055 1 90 154 ASP B CA 1
ATOM 2445 C C . ASP B 1 154 ? 12.031 -4.773 14.273 1 90 154 ASP B C 1
ATOM 2447 O O . ASP B 1 154 ? 11.109 -5.375 14.836 1 90 154 ASP B O 1
ATOM 2451 N N . ALA B 1 155 ? 12.25 -4.844 12.977 1 92.31 155 ALA B N 1
ATOM 2452 C CA . ALA B 1 155 ? 11.414 -5.715 12.156 1 92.31 155 ALA B CA 1
ATOM 2453 C C . ALA B 1 155 ? 11.867 -7.168 12.258 1 92.31 155 ALA B C 1
ATOM 2455 O O . ALA B 1 155 ? 13.016 -7.441 12.625 1 92.31 155 ALA B O 1
ATOM 2456 N N . VAL B 1 156 ? 10.977 -8.047 11.984 1 90.81 156 VAL B N 1
ATOM 2457 C CA . VAL B 1 156 ? 11.266 -9.477 11.906 1 90.81 156 VAL B CA 1
ATOM 2458 C C . VAL B 1 156 ? 10.844 -10.016 10.539 1 90.81 156 VAL B C 1
ATOM 2460 O O . VAL B 1 156 ? 9.992 -9.422 9.867 1 90.81 156 VAL B O 1
#

Radius of gyration: 18.59 Å; Cα contacts (8 Å, |Δi|>4): 643; chains: 2; bounding box: 37×52×43 Å

InterPro domains:
  IPR001537 tRNA/rRNA methyltransferase, SpoU type [PF00588] (2-143)
  IPR016914 tRNA (cytidine/uridine-2'-O-)-methyltransferase TrmL [MF_01885] (2-153)
  IPR016914 tRNA (cytidine/uridine-2'-O-)-methyltransferase TrmL [PIRSF029256] (1-154)
  IPR016914 tRNA (cytidine/uridine-2'-O-)-methyltransferase TrmL [PTHR42971] (1-154)
  IPR016914 tRNA (cytidine/uridine-2'-O-)-methyltransferase TrmL [cd18094] (3-148)
  IPR029026 tRNA (guanine-N1-)-methyltransferase, N-terminal [G3DSA:3.40.1280.10] (1-156)
  IPR029028 Alpha/beta knot methyltransferases [SSF75217] (1-154)

Foldseek 3Di:
DEEEEEEQAADQLLVLLVLLLCLQQQYEYEYEDDHNDDCPPPSNVVSCVVRVVGYHYHYHPHPVRVVVVCVVQDAAEAFEDPQAPEALLPDLADPSYYYYWYYQPPIDDPVNVVVDDRNRYHYHDDDPPDDHDGPSVRVNVNSVSNCVSVVSPPHD/DEEEEEEQAADQLLVLLVLLLCLQQQYEYEYEDDHNDDCPPPSNVVSCVVRVVGYHYHYHPHPVRVVVVCVVQDAAEAFEDPQAPEALLPDLADPSYYYYWYYQPPIDDPVNVVVDDRNRYHYHDDDPPDDHDGPSVRVNVNSVSNCVSVVSPPHD

Secondary structure (DSSP, 8-state):
--EEEEES---HHHHHHHHHHHHHHT-EEEEESPPSS-TT-HHHHHHHHHHTTT--EEEESSHHHHHHHHHHH---EEEE-TT-SEEGGGS---TT-EEEE-BTTTBS-HHHHTTS-GGGEEE----TT--PPPHHHHHHHHHHHHHHHTT-TT--/--EEEEES---HHHHHHHHHHHHHHT-EEEEESPPSS-TT-HHHHHHHHHHTTT--EEEESSHHHHHHHHHHH---EEEE-TT-SEEGGGS---TT-EEEE-BTTTBS-HHHHTTS-GGGEEE----TT-----HHHHHHHHHHHHHHHTTTTT--

pLDDT: mean 93.28, std 8.01, range [55.78, 98.94]

Nearest PDB structures (foldseek):
  4kdz-assembly1_A  TM=9.372E-01  e=7.899E-21  Escherichia coli UTI89
  4kgn-assembly1_B  TM=9.198E-01  e=1.138E-20  Burkholderia pseudomallei 1710b
  7e3s-assembly1_B  TM=9.259E-01  e=8.081E-19  Shewanella oneidensis MR-1
  4pzk-assembly1_B  TM=9.039E-01  e=9.338E-17  Bacillus anthracis str. 'Ames Ancestor'
  7e3t-assembly1_A-2  TM=8.929E-01  e=5.256E-14  Mycoplasma capricolum subsp. capricolum